Protein AF-A0A1Q7W5X7-F1 (afdb_monomer_lite)

pLDDT: mean 76.8, std 14.0, range [38.91, 95.25]

Secondary structure (DSSP, 8-state):
-----HHHHHHHHHHHHHHHHHHHHHHHHHHPPPPHHHHHHHHHHTT----HHHHHHHHHHHHHHHHHHHHHHHHHHHHHHHHSSS----HHHHHHHHHHHHHHHHHHHTT--THHHHHHHHHHHHHHTTTT----SSS-HHHHHHHHHHHHHHHHHHHHHHHHHHHSPPPS--HHHHHHHHHHHHHHHHHHHHHHHHHHHHHHHHHHHHTT---HHHHHHHHHHHHHHHHHHHHS----------GGGS--

Sequence (252 aa):
MFVMSTGAIFFLTALLAALAALLVSAARSLRGPVSRRRVEEFAKLHWLPVTAGNGNQIIAYRATTRRWRAAGLLLSLGVQAVAGDGLSIQFWWVLAGWFAGAIVAELRVAHLGRAAVTACLVVALTEAVRAHTDPDQSIDVGALALWTVLGVTVGMLTLASQRYVLRRPQPHAEPDRLAADDAIRSRSMHVLAGAGMTLVLYCVLGQLTAAGSLT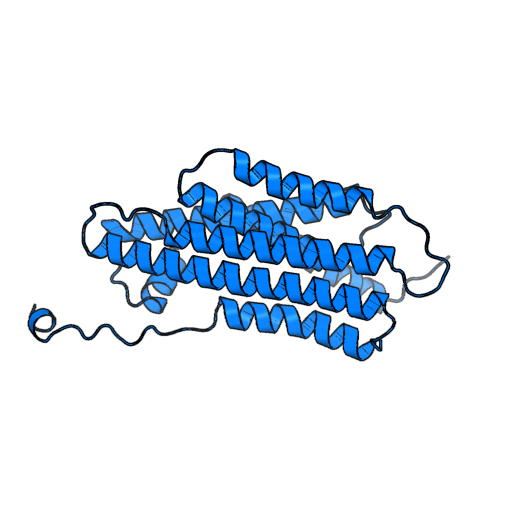RPTTALLLLGNPLAGRVLAYWPWSPARPHLGPHQAAA

Structure (mmCIF, N/CA/C/O backbone):
data_AF-A0A1Q7W5X7-F1
#
_entry.id   AF-A0A1Q7W5X7-F1
#
loop_
_atom_site.group_PDB
_atom_site.id
_atom_site.type_symbol
_atom_site.label_atom_id
_atom_site.label_alt_id
_atom_site.label_comp_id
_atom_site.label_asym_id
_atom_site.label_entity_id
_atom_site.label_seq_id
_atom_site.pdbx_PDB_ins_code
_atom_site.Cartn_x
_atom_site.Cartn_y
_atom_site.Cartn_z
_atom_site.occupancy
_atom_site.B_iso_or_equiv
_atom_site.auth_seq_id
_atom_site.auth_comp_id
_atom_site.auth_asym_id
_atom_site.auth_atom_id
_atom_site.pdbx_PDB_model_num
ATOM 1 N N . MET A 1 1 ? 42.300 -0.353 -13.502 1.00 62.19 1 MET A N 1
ATOM 2 C CA . MET A 1 1 ? 42.032 -0.079 -12.073 1.00 62.19 1 MET A CA 1
ATOM 3 C C . MET A 1 1 ? 41.052 1.090 -12.022 1.00 62.19 1 MET A C 1
ATOM 5 O O . MET A 1 1 ? 41.454 2.207 -12.312 1.00 62.19 1 MET A O 1
ATOM 9 N N . PHE A 1 2 ? 39.754 0.841 -11.819 1.00 71.50 2 PHE A N 1
ATOM 10 C CA . PHE A 1 2 ? 38.754 1.917 -11.758 1.00 71.50 2 PHE A CA 1
ATOM 11 C C . PHE A 1 2 ? 38.768 2.523 -10.353 1.00 71.50 2 PHE A C 1
ATOM 13 O O . PHE A 1 2 ? 38.370 1.870 -9.393 1.00 71.50 2 PHE A O 1
ATOM 20 N N . VAL A 1 3 ? 39.256 3.755 -10.224 1.00 80.81 3 VAL A N 1
ATOM 21 C CA . VAL A 1 3 ? 39.185 4.511 -8.969 1.00 80.81 3 VAL A CA 1
ATOM 22 C C . VAL A 1 3 ? 37.791 5.133 -8.891 1.00 80.81 3 VAL A C 1
ATOM 24 O O . VAL A 1 3 ? 37.466 6.024 -9.674 1.00 80.81 3 VAL A O 1
ATOM 27 N N . MET A 1 4 ? 36.939 4.643 -7.985 1.00 81.50 4 MET A N 1
ATOM 28 C CA . MET A 1 4 ? 35.665 5.306 -7.691 1.00 81.50 4 MET A CA 1
ATOM 29 C C . MET A 1 4 ? 35.944 6.698 -7.121 1.00 81.50 4 MET A C 1
ATOM 31 O O . MET A 1 4 ? 36.760 6.851 -6.215 1.00 81.50 4 MET A O 1
ATOM 35 N N . SER A 1 5 ? 35.253 7.715 -7.634 1.00 90.69 5 SER A N 1
ATOM 36 C CA . SER A 1 5 ? 35.359 9.063 -7.082 1.00 90.69 5 SER A CA 1
ATOM 37 C C . SER A 1 5 ? 34.867 9.086 -5.631 1.00 90.69 5 SER A C 1
ATOM 39 O O . SER A 1 5 ? 33.932 8.373 -5.258 1.00 90.69 5 SER A O 1
ATOM 41 N N . THR A 1 6 ? 35.455 9.950 -4.806 1.00 86.88 6 THR A N 1
ATOM 42 C CA . THR A 1 6 ? 35.058 10.143 -3.403 1.00 86.88 6 THR A CA 1
ATOM 43 C C . THR A 1 6 ? 33.552 10.410 -3.259 1.00 86.88 6 THR A C 1
ATOM 45 O O . THR A 1 6 ? 32.909 9.892 -2.349 1.00 86.88 6 THR A O 1
ATOM 48 N N . GLY A 1 7 ? 32.950 11.135 -4.211 1.00 81.50 7 GLY A N 1
ATOM 49 C CA . GLY A 1 7 ? 31.502 11.367 -4.260 1.00 81.50 7 GLY A CA 1
ATOM 50 C C . GLY A 1 7 ? 30.673 10.094 -4.471 1.00 81.50 7 GLY A C 1
ATOM 51 O O . GLY A 1 7 ? 29.647 9.921 -3.815 1.00 81.50 7 GLY A O 1
ATOM 52 N N . ALA A 1 8 ? 31.131 9.170 -5.323 1.00 72.38 8 ALA A N 1
ATOM 53 C CA . ALA A 1 8 ? 30.458 7.888 -5.534 1.00 72.38 8 ALA A CA 1
ATOM 54 C C . ALA A 1 8 ? 30.497 7.009 -4.273 1.00 72.38 8 ALA A C 1
ATOM 56 O O . ALA A 1 8 ? 29.511 6.345 -3.954 1.00 72.38 8 ALA A O 1
ATOM 57 N N . ILE A 1 9 ? 31.603 7.054 -3.520 1.00 77.88 9 ILE A N 1
ATOM 58 C CA . ILE A 1 9 ? 31.750 6.337 -2.244 1.00 77.88 9 ILE A CA 1
ATOM 59 C C . ILE A 1 9 ? 30.755 6.876 -1.205 1.00 77.88 9 ILE A C 1
ATOM 61 O O . ILE A 1 9 ? 30.038 6.092 -0.577 1.00 77.88 9 ILE A O 1
ATOM 65 N N . PHE A 1 10 ? 30.650 8.201 -1.053 1.00 79.94 10 PHE A N 1
ATOM 66 C CA . PHE A 1 10 ? 29.677 8.810 -0.138 1.00 79.94 10 PHE A CA 1
ATOM 67 C C . PHE A 1 10 ? 28.231 8.477 -0.513 1.00 79.94 10 PHE A C 1
ATOM 69 O O . PHE A 1 10 ? 27.446 8.095 0.356 1.00 79.94 10 PHE A O 1
ATOM 76 N N . PHE A 1 11 ? 27.888 8.568 -1.801 1.00 71.44 11 PHE A N 1
ATOM 77 C CA . PHE A 1 11 ? 26.548 8.240 -2.285 1.00 71.44 11 PHE A CA 1
ATOM 78 C C . PHE A 1 11 ? 26.182 6.776 -2.014 1.00 71.44 11 PHE A C 1
ATOM 80 O O . PHE A 1 11 ? 25.121 6.499 -1.452 1.00 71.44 11 PHE A O 1
ATOM 87 N N . LEU A 1 12 ? 27.079 5.842 -2.347 1.00 75.38 12 LEU A N 1
ATOM 88 C CA . LEU A 1 12 ? 26.872 4.417 -2.095 1.00 75.38 12 LEU A CA 1
ATOM 89 C C . LEU A 1 12 ? 26.702 4.134 -0.597 1.00 75.38 12 LEU A C 1
ATOM 91 O O . LEU A 1 12 ? 25.795 3.404 -0.204 1.00 75.38 12 LEU A O 1
ATOM 95 N N . THR A 1 13 ? 27.528 4.755 0.246 1.00 78.69 13 THR A N 1
ATOM 96 C CA . THR A 1 13 ? 27.454 4.596 1.706 1.00 78.69 13 THR A CA 1
ATOM 97 C C . THR A 1 13 ? 26.115 5.093 2.253 1.00 78.69 13 THR A C 1
ATOM 99 O O . THR A 1 13 ? 25.472 4.399 3.043 1.00 78.69 13 THR A O 1
ATOM 102 N N . ALA A 1 14 ? 25.652 6.261 1.799 1.00 73.62 14 ALA A N 1
ATOM 103 C CA . ALA A 1 14 ? 24.355 6.810 2.186 1.00 73.62 14 ALA A CA 1
ATOM 104 C C . ALA A 1 14 ? 23.191 5.911 1.733 1.00 73.62 14 ALA A C 1
ATOM 106 O O . ALA A 1 14 ? 22.263 5.668 2.508 1.00 73.62 14 ALA A O 1
ATOM 107 N N . LEU A 1 15 ? 23.262 5.370 0.512 1.00 73.44 15 LEU A N 1
ATOM 108 C CA . LEU A 1 15 ? 22.264 4.444 -0.024 1.00 73.44 15 LEU A CA 1
ATOM 109 C C . LEU A 1 15 ? 22.192 3.149 0.797 1.00 73.44 15 LEU A C 1
ATOM 111 O O . LEU A 1 15 ? 21.101 2.722 1.182 1.00 73.44 15 LEU A O 1
ATOM 115 N N . LEU A 1 16 ? 23.343 2.551 1.116 1.00 78.81 16 LEU A N 1
ATOM 116 C CA . LEU A 1 16 ? 23.421 1.340 1.937 1.00 78.81 16 LEU A CA 1
ATOM 117 C C . LEU A 1 16 ? 22.911 1.586 3.361 1.00 78.81 16 LEU A C 1
ATOM 119 O O . LEU A 1 16 ? 22.160 0.766 3.889 1.00 78.81 16 LEU A O 1
ATOM 123 N N . ALA A 1 17 ? 23.250 2.726 3.970 1.00 79.06 17 ALA A N 1
ATOM 124 C CA . ALA A 1 17 ? 22.742 3.102 5.288 1.00 79.06 17 ALA A CA 1
ATOM 125 C C . ALA A 1 17 ? 21.215 3.294 5.281 1.00 79.06 17 ALA A C 1
ATOM 127 O O . ALA A 1 17 ? 20.526 2.807 6.181 1.00 79.06 17 ALA A O 1
ATOM 128 N N . ALA A 1 18 ? 20.668 3.945 4.249 1.00 74.06 18 ALA A N 1
ATOM 129 C CA . ALA A 1 18 ? 19.226 4.110 4.080 1.00 74.06 18 ALA A CA 1
ATOM 130 C C . ALA A 1 18 ? 18.515 2.759 3.895 1.00 74.06 18 ALA A C 1
ATOM 132 O O . ALA A 1 18 ? 17.481 2.515 4.524 1.00 74.06 18 ALA A O 1
ATOM 133 N N . LEU A 1 19 ? 19.089 1.855 3.094 1.00 79.06 19 LEU A N 1
ATOM 134 C CA . LEU A 1 19 ? 18.573 0.499 2.907 1.00 79.06 19 LEU A CA 1
ATOM 135 C C . LEU A 1 19 ? 18.616 -0.305 4.212 1.00 79.06 19 LEU A C 1
ATOM 137 O O . LEU A 1 19 ? 17.615 -0.910 4.592 1.00 79.06 19 LEU A O 1
ATOM 141 N N . ALA A 1 20 ? 19.730 -0.271 4.944 1.00 81.69 20 ALA A N 1
ATOM 142 C CA . ALA A 1 20 ? 19.852 -0.937 6.237 1.00 81.69 20 ALA A CA 1
ATOM 143 C C . ALA A 1 20 ? 18.824 -0.396 7.245 1.00 81.69 20 ALA A C 1
ATOM 145 O O . ALA A 1 20 ? 18.132 -1.173 7.904 1.00 81.69 20 ALA A O 1
ATOM 146 N N . ALA A 1 21 ? 18.650 0.927 7.319 1.00 80.94 21 ALA A N 1
ATOM 147 C CA . ALA A 1 21 ? 17.635 1.552 8.162 1.00 80.94 21 ALA A CA 1
ATOM 148 C C . ALA A 1 21 ? 16.211 1.119 7.769 1.00 80.94 21 ALA A C 1
ATOM 150 O O . ALA A 1 21 ? 15.391 0.832 8.648 1.00 80.94 21 ALA A O 1
ATOM 151 N N . LEU A 1 22 ? 15.922 1.014 6.467 1.00 79.56 22 LEU A N 1
ATOM 152 C CA . LEU A 1 22 ? 14.649 0.506 5.952 1.00 79.56 22 LEU A CA 1
ATOM 153 C C . LEU A 1 22 ? 14.417 -0.951 6.372 1.00 79.56 22 LEU A C 1
ATOM 155 O O . LEU A 1 22 ? 13.351 -1.262 6.907 1.00 79.56 22 LEU A O 1
ATOM 159 N N . LEU A 1 23 ? 15.410 -1.824 6.192 1.00 81.44 23 LEU A N 1
ATOM 160 C CA . LEU A 1 23 ? 15.335 -3.240 6.563 1.00 81.44 23 LEU A CA 1
ATOM 161 C C . LEU A 1 23 ? 15.148 -3.419 8.072 1.00 81.44 23 LEU A C 1
ATOM 163 O O . LEU A 1 23 ? 14.271 -4.170 8.500 1.00 81.44 23 LEU A O 1
ATOM 167 N N . VAL A 1 24 ? 15.897 -2.677 8.892 1.00 85.31 24 VAL A N 1
ATOM 168 C CA . VAL A 1 24 ? 15.744 -2.683 10.355 1.00 85.31 24 VAL A CA 1
ATOM 169 C C . VAL A 1 24 ? 14.359 -2.177 10.757 1.00 85.31 24 VAL A C 1
ATOM 171 O O . VAL A 1 24 ? 13.705 -2.773 11.614 1.00 85.31 24 VAL A O 1
ATOM 174 N N . SER A 1 25 ? 13.872 -1.102 10.133 1.00 80.12 25 SER A N 1
ATOM 175 C CA . SER A 1 25 ? 12.532 -0.562 10.384 1.00 80.12 25 SER A CA 1
ATOM 176 C C . SER A 1 25 ? 11.429 -1.562 10.013 1.00 80.12 25 SER A C 1
ATOM 178 O O . SER A 1 25 ? 10.481 -1.766 10.783 1.00 80.12 25 SER A O 1
ATOM 180 N N . ALA A 1 26 ? 11.573 -2.250 8.877 1.00 78.94 26 ALA A N 1
ATOM 181 C CA . ALA A 1 26 ? 10.663 -3.302 8.438 1.00 78.94 26 ALA A CA 1
ATOM 182 C C . ALA A 1 26 ? 10.710 -4.518 9.381 1.00 78.94 26 ALA A C 1
ATOM 184 O O . ALA A 1 26 ? 9.664 -4.979 9.839 1.00 78.94 26 ALA A O 1
ATOM 185 N N . ALA A 1 27 ? 11.897 -4.973 9.786 1.00 81.62 27 ALA A N 1
ATOM 186 C CA . ALA A 1 27 ? 12.061 -6.071 10.737 1.00 81.62 27 ALA A CA 1
ATOM 187 C C . ALA A 1 27 ? 11.466 -5.739 12.119 1.00 81.62 27 ALA A C 1
ATOM 189 O O . ALA A 1 27 ? 10.729 -6.539 12.701 1.00 81.62 27 ALA A O 1
ATOM 190 N N . ARG A 1 28 ? 11.695 -4.520 12.628 1.00 85.25 28 ARG A N 1
ATOM 191 C CA . ARG A 1 28 ? 11.060 -4.026 13.865 1.00 85.25 28 ARG A CA 1
ATOM 192 C C . ARG A 1 28 ? 9.540 -3.981 13.736 1.00 85.25 28 ARG A C 1
ATOM 194 O O . ARG A 1 28 ? 8.829 -4.321 14.680 1.00 85.25 28 ARG A O 1
ATOM 201 N N . SER A 1 29 ? 9.035 -3.613 12.563 1.00 82.50 29 SER A N 1
ATOM 202 C CA . SER A 1 29 ? 7.602 -3.568 12.261 1.00 82.50 29 SER A CA 1
ATOM 203 C C . SER A 1 29 ? 6.924 -4.944 12.317 1.00 82.50 29 SER A C 1
ATOM 205 O O . SER A 1 29 ? 5.730 -5.006 12.636 1.00 82.50 29 SER A O 1
ATOM 207 N N . LEU A 1 30 ? 7.678 -6.030 12.102 1.00 83.12 30 LEU A N 1
ATOM 208 C CA . LEU A 1 30 ? 7.189 -7.405 12.241 1.00 83.12 30 LEU A CA 1
ATOM 209 C C . LEU A 1 30 ? 6.951 -7.814 13.706 1.00 83.12 30 LEU A C 1
ATOM 211 O O . LEU A 1 30 ? 5.997 -8.535 14.000 1.00 83.12 30 LEU A O 1
ATOM 215 N N . ARG A 1 31 ? 7.788 -7.352 14.643 1.00 86.62 31 ARG A N 1
ATOM 216 C CA . ARG A 1 31 ? 7.806 -7.879 16.024 1.00 86.62 31 ARG A CA 1
ATOM 217 C C . ARG A 1 31 ? 7.346 -6.890 17.094 1.00 86.62 31 ARG A C 1
ATOM 219 O O . ARG A 1 31 ? 6.824 -7.320 18.115 1.00 86.62 31 ARG A O 1
ATOM 226 N N . GLY A 1 32 ? 7.499 -5.586 16.872 1.00 85.62 32 GLY A N 1
ATOM 227 C CA . GLY A 1 32 ? 7.280 -4.585 17.917 1.00 85.62 32 GLY A CA 1
ATOM 228 C C . GLY A 1 32 ? 5.812 -4.438 18.347 1.00 85.62 32 GLY A C 1
ATOM 229 O O . GLY A 1 32 ? 4.911 -4.620 17.525 1.00 85.62 32 GLY A O 1
ATOM 230 N N . PRO A 1 33 ? 5.528 -4.048 19.600 1.00 92.19 33 PRO A N 1
ATOM 231 C CA . PRO A 1 33 ? 4.181 -3.657 20.012 1.00 92.19 33 PRO A CA 1
ATOM 232 C C . PRO A 1 33 ? 3.693 -2.414 19.241 1.00 92.19 33 PRO A C 1
ATOM 234 O O . PRO A 1 33 ? 4.456 -1.717 18.558 1.00 92.19 33 PRO A O 1
ATOM 237 N N . VAL A 1 34 ? 2.388 -2.140 19.272 1.00 92.25 34 VAL A N 1
ATOM 238 C CA . VAL A 1 34 ? 1.847 -0.858 18.788 1.00 92.25 34 VAL A CA 1
ATOM 239 C C . VAL A 1 34 ? 1.964 0.139 19.934 1.00 92.25 34 VAL A C 1
ATOM 241 O O . VAL A 1 34 ? 1.467 -0.120 21.023 1.00 92.25 34 VAL A O 1
ATOM 244 N N . SER A 1 35 ? 2.654 1.259 19.713 1.00 93.94 35 SER A N 1
ATOM 245 C CA . SER A 1 35 ? 2.801 2.277 20.754 1.00 93.94 35 SER A CA 1
ATOM 246 C C . SER A 1 35 ? 1.464 2.955 21.054 1.00 93.94 35 SER A C 1
ATOM 248 O O . SER A 1 35 ? 0.687 3.231 20.139 1.00 93.94 35 SER A O 1
ATOM 250 N N . ARG A 1 36 ? 1.229 3.290 22.327 1.00 93.50 36 ARG A N 1
ATOM 251 C CA . ARG A 1 36 ? 0.029 4.007 22.785 1.00 93.50 36 ARG A CA 1
ATOM 252 C C . ARG A 1 36 ? -0.216 5.297 21.994 1.00 93.50 36 ARG A C 1
ATOM 254 O O . ARG A 1 36 ? -1.294 5.475 21.440 1.00 93.50 36 ARG A O 1
ATOM 261 N N . ARG A 1 37 ? 0.832 6.103 21.790 1.00 94.81 37 ARG A N 1
ATOM 262 C CA . ARG A 1 37 ? 0.795 7.317 20.954 1.00 94.81 37 ARG A CA 1
ATOM 263 C C . ARG A 1 37 ? 0.204 7.077 19.558 1.00 94.81 37 ARG A C 1
ATOM 265 O O . ARG A 1 37 ? -0.555 7.891 19.055 1.00 94.81 37 ARG A O 1
ATOM 272 N N . ARG A 1 38 ? 0.519 5.944 18.920 1.00 91.81 38 ARG A N 1
ATOM 273 C CA . ARG A 1 38 ? 0.017 5.599 17.576 1.00 91.81 38 ARG A CA 1
ATOM 274 C C . ARG A 1 38 ? -1.451 5.181 17.557 1.00 91.81 38 ARG A C 1
ATOM 276 O O . ARG A 1 38 ? -2.033 5.175 16.468 1.00 91.81 38 ARG A O 1
ATOM 283 N N . VAL A 1 39 ? -1.984 4.740 18.695 1.00 94.44 39 VAL A N 1
ATOM 284 C CA . VAL A 1 39 ? -3.409 4.449 18.903 1.00 94.44 39 VAL A CA 1
ATOM 285 C C . VAL A 1 39 ? -4.144 5.763 19.134 1.00 94.44 39 VAL A C 1
ATOM 287 O O . VAL A 1 39 ? -5.132 6.014 18.459 1.00 94.44 39 VAL A O 1
ATOM 290 N N . GLU A 1 40 ? -3.601 6.639 19.979 1.00 94.06 40 GLU A N 1
ATOM 291 C CA . GLU A 1 40 ? -4.143 7.979 20.245 1.00 94.06 40 GLU A CA 1
ATOM 292 C C . GLU A 1 40 ? -4.169 8.852 18.984 1.00 94.06 40 GLU A C 1
ATOM 294 O O . GLU A 1 40 ? -5.183 9.471 18.690 1.00 94.06 40 GLU A O 1
ATOM 299 N N . GLU A 1 41 ? -3.103 8.849 18.177 1.00 93.06 41 GLU A N 1
ATOM 300 C CA . GLU A 1 41 ? -3.073 9.547 16.884 1.00 93.06 41 GLU A CA 1
ATOM 301 C C . GLU A 1 41 ? -4.149 9.018 15.926 1.00 93.06 41 GLU A C 1
ATOM 303 O O . GLU A 1 41 ? -4.790 9.798 15.228 1.00 93.06 41 GLU A O 1
ATOM 308 N N . PHE A 1 42 ? -4.372 7.699 15.891 1.00 92.06 42 PHE A N 1
ATOM 309 C CA . PHE A 1 42 ? -5.438 7.116 15.075 1.00 92.06 42 PHE A CA 1
ATOM 310 C C . PHE A 1 42 ? -6.818 7.525 15.588 1.00 92.06 42 PHE A C 1
ATOM 312 O O . PHE A 1 42 ? -7.650 7.973 14.806 1.00 92.06 42 PHE A O 1
ATOM 319 N N . ALA A 1 43 ? -7.038 7.414 16.894 1.00 93.06 43 ALA A N 1
ATOM 320 C CA . ALA A 1 43 ? -8.289 7.788 17.528 1.00 93.06 43 ALA A CA 1
ATOM 321 C C . ALA A 1 43 ? -8.602 9.274 17.310 1.00 93.06 43 ALA A C 1
ATOM 323 O O . ALA A 1 43 ? -9.711 9.612 16.918 1.00 93.06 43 ALA A O 1
ATOM 324 N N . LYS A 1 44 ? -7.596 10.150 17.426 1.00 92.19 44 LYS A N 1
ATOM 325 C CA . LYS A 1 44 ? -7.709 11.583 17.129 1.00 92.19 44 LYS A CA 1
ATOM 326 C C . LYS A 1 44 ? -8.070 11.851 15.667 1.00 92.19 44 LYS A C 1
ATOM 328 O O . LYS A 1 44 ? -8.935 12.677 15.409 1.00 92.19 44 LYS A O 1
ATOM 333 N N . LEU A 1 45 ? -7.429 11.161 14.718 1.00 89.50 45 LEU A N 1
ATOM 334 C CA . LEU A 1 45 ? -7.719 11.311 13.284 1.00 89.50 45 LEU A CA 1
ATOM 335 C C . LEU A 1 45 ? -9.154 10.901 12.922 1.00 89.50 45 LEU A C 1
ATOM 337 O O . LEU A 1 45 ? -9.723 11.456 11.988 1.00 89.50 45 LEU A O 1
ATOM 341 N N . HIS A 1 46 ? -9.726 9.946 13.656 1.00 88.38 46 HIS A N 1
ATOM 342 C CA . HIS A 1 46 ? -11.070 9.420 13.416 1.00 88.38 46 HIS A CA 1
ATOM 343 C C . HIS A 1 46 ? -12.108 9.875 14.452 1.00 88.38 46 HIS A C 1
ATOM 345 O O . HIS A 1 46 ? -13.227 9.376 14.432 1.00 88.38 46 HIS A O 1
ATOM 351 N N . TRP A 1 47 ? -11.758 10.823 15.330 1.00 90.88 47 TRP A N 1
ATOM 352 C CA . TRP A 1 47 ? -12.633 11.355 16.383 1.00 90.88 47 TRP A CA 1
ATOM 353 C C . TRP A 1 47 ? -13.244 10.277 17.297 1.00 90.88 47 TRP A C 1
ATOM 355 O O . TRP A 1 47 ? -14.401 10.366 17.695 1.00 90.88 47 TRP A O 1
ATOM 365 N N . LEU A 1 48 ? -12.461 9.251 17.636 1.00 91.94 48 LEU A N 1
ATOM 366 C CA . LEU A 1 48 ? -12.890 8.136 18.479 1.00 91.94 48 LEU A CA 1
ATOM 367 C C . LEU A 1 48 ? -12.423 8.328 19.932 1.00 91.94 48 LEU A C 1
ATOM 369 O O . LEU A 1 48 ? -11.228 8.554 20.149 1.00 91.94 48 LEU A O 1
ATOM 373 N N . PRO A 1 49 ? -13.296 8.174 20.944 1.00 94.25 49 PRO A N 1
ATOM 374 C CA . PRO A 1 49 ? -12.846 8.008 22.321 1.00 94.25 49 PRO A CA 1
ATOM 375 C C . PRO A 1 49 ? -12.148 6.648 22.462 1.00 94.25 49 PRO A C 1
ATOM 377 O O . PRO A 1 49 ? -12.680 5.627 22.031 1.00 94.25 49 PRO A O 1
ATOM 380 N N . VAL A 1 50 ? -10.947 6.612 23.045 1.00 95.19 50 VAL A N 1
ATOM 381 C CA . VAL A 1 50 ? -10.218 5.350 23.263 1.00 95.19 50 VAL A CA 1
ATOM 382 C C . VAL A 1 50 ? -10.752 4.671 24.521 1.00 95.19 50 VAL A C 1
ATOM 384 O O . VAL A 1 50 ? -10.544 5.165 25.627 1.00 95.19 50 VAL A O 1
ATOM 387 N N . THR A 1 51 ? -11.402 3.523 24.353 1.00 95.25 51 THR A N 1
ATOM 388 C CA . THR A 1 51 ? -11.909 2.673 25.439 1.00 95.25 51 THR A CA 1
ATOM 389 C C . THR A 1 51 ? -11.088 1.384 25.527 1.00 95.25 51 THR A C 1
ATOM 391 O O . THR A 1 51 ? -10.323 1.040 24.620 1.00 95.25 51 THR A O 1
ATOM 394 N N . ALA A 1 52 ? -11.257 0.619 26.610 1.00 92.38 52 ALA A N 1
ATOM 395 C CA . ALA A 1 52 ? -10.676 -0.723 26.700 1.00 92.38 52 ALA A CA 1
ATOM 396 C C . ALA A 1 52 ? -11.228 -1.661 25.605 1.00 92.38 52 ALA A C 1
ATOM 398 O O . ALA A 1 52 ? -10.501 -2.514 25.088 1.00 92.38 52 ALA A O 1
ATOM 399 N N . GLY A 1 53 ? -12.499 -1.475 25.223 1.00 87.38 53 GLY A N 1
ATOM 400 C CA . GLY A 1 53 ? -13.186 -2.261 24.203 1.00 87.38 53 GLY A CA 1
ATOM 401 C C . GLY A 1 53 ? -12.635 -2.024 22.799 1.00 87.38 53 GLY A C 1
ATOM 402 O O . GLY A 1 53 ? -12.262 -2.984 22.122 1.00 87.38 53 GLY A O 1
ATOM 403 N N . ASN A 1 54 ? -12.547 -0.765 22.368 1.00 93.38 54 A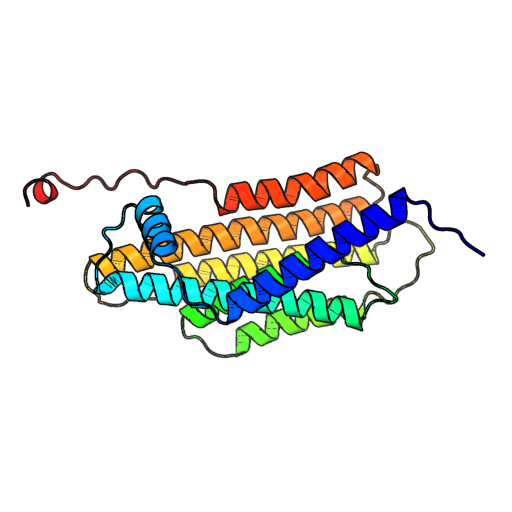SN A N 1
ATOM 404 C CA . ASN A 1 54 ? -12.115 -0.425 21.012 1.00 93.38 54 ASN A CA 1
ATOM 405 C C . ASN A 1 54 ? -10.585 -0.315 20.858 1.00 93.38 54 ASN A C 1
ATOM 407 O O . ASN A 1 54 ? -10.046 -0.593 19.782 1.00 93.38 54 ASN A O 1
ATOM 411 N N . GLY A 1 55 ? -9.858 -0.001 21.935 1.00 93.62 55 GLY A N 1
ATOM 412 C CA . GLY A 1 55 ? -8.406 0.158 21.910 1.00 93.62 55 GLY A CA 1
ATOM 413 C C . GLY A 1 55 ? -7.698 -1.126 21.484 1.00 93.62 55 GLY A C 1
ATOM 414 O O . GLY A 1 55 ? -6.818 -1.096 20.620 1.00 93.62 55 GLY A O 1
ATOM 415 N N . ASN A 1 56 ? -8.142 -2.273 22.006 1.00 93.00 56 ASN A N 1
ATOM 416 C CA . ASN A 1 56 ? -7.608 -3.586 21.638 1.00 93.00 56 ASN A CA 1
ATOM 417 C C . ASN A 1 56 ? -7.834 -3.914 20.154 1.00 93.00 56 ASN A C 1
ATOM 419 O O . ASN A 1 56 ? -6.929 -4.430 19.494 1.00 93.00 56 ASN A O 1
ATOM 423 N N . GLN A 1 57 ? -8.996 -3.555 19.604 1.00 92.31 57 GLN A N 1
ATOM 424 C CA . GLN A 1 57 ? -9.312 -3.740 18.185 1.00 92.31 57 GLN A CA 1
ATOM 425 C C . GLN A 1 57 ? -8.404 -2.880 17.293 1.00 92.31 57 GLN A C 1
ATOM 427 O O . GLN A 1 57 ? -7.818 -3.385 16.331 1.00 92.31 57 GLN A O 1
ATOM 432 N N . ILE A 1 58 ? -8.205 -1.606 17.652 1.00 94.06 58 ILE A N 1
ATOM 433 C CA . ILE A 1 58 ? -7.305 -0.689 16.935 1.00 94.06 58 ILE A CA 1
ATOM 434 C C . ILE A 1 58 ? -5.857 -1.199 16.984 1.00 94.06 58 ILE A C 1
ATOM 436 O O . ILE A 1 58 ? -5.159 -1.196 15.963 1.00 94.06 58 ILE A O 1
ATOM 440 N N . ILE A 1 59 ? -5.399 -1.668 18.151 1.00 94.38 59 ILE A N 1
ATOM 441 C CA . ILE A 1 59 ? -4.060 -2.244 18.337 1.00 94.38 59 ILE A CA 1
ATOM 442 C C . ILE A 1 59 ? -3.881 -3.483 17.454 1.00 94.38 59 ILE A C 1
ATOM 444 O O . ILE A 1 59 ? -2.898 -3.556 16.710 1.00 94.38 59 ILE A O 1
ATOM 448 N N . ALA A 1 60 ? -4.824 -4.429 17.491 1.00 91.56 60 ALA A N 1
ATOM 449 C CA . ALA A 1 60 ? -4.760 -5.664 16.712 1.00 91.56 60 ALA A CA 1
ATOM 450 C C . ALA A 1 60 ? -4.743 -5.389 15.199 1.00 91.56 60 ALA A C 1
ATOM 452 O O . ALA A 1 60 ? -3.897 -5.929 14.474 1.00 91.56 60 ALA A O 1
ATOM 453 N N . TYR A 1 61 ? -5.607 -4.485 14.729 1.00 92.50 61 TYR A N 1
ATOM 454 C CA . TYR A 1 61 ? -5.636 -4.047 13.334 1.00 92.50 61 TYR A CA 1
ATOM 455 C C . TYR A 1 61 ? -4.302 -3.420 12.904 1.00 92.50 61 TYR A C 1
ATOM 457 O O . TYR A 1 61 ? -3.700 -3.821 11.902 1.00 92.50 61 TYR A O 1
ATOM 465 N N . ARG A 1 62 ? -3.780 -2.464 13.684 1.00 93.00 62 ARG A N 1
ATOM 466 C CA . ARG A 1 62 ? -2.518 -1.764 13.383 1.00 93.00 62 ARG A CA 1
ATOM 467 C C . ARG A 1 62 ? -1.320 -2.705 13.412 1.00 93.00 62 ARG A C 1
ATOM 469 O O . ARG A 1 62 ? -0.421 -2.568 12.582 1.00 93.00 62 ARG A O 1
ATOM 476 N N . ALA A 1 63 ? -1.295 -3.652 14.347 1.00 91.94 63 ALA A N 1
ATOM 477 C CA . ALA A 1 63 ? -0.251 -4.664 14.420 1.00 91.94 63 ALA A CA 1
ATOM 478 C C . ALA A 1 63 ? -0.270 -5.552 13.169 1.00 91.94 63 ALA A C 1
ATOM 480 O O . ALA A 1 63 ? 0.768 -5.729 12.532 1.00 91.94 63 ALA A O 1
ATOM 481 N N . THR A 1 64 ? -1.448 -6.053 12.790 1.00 91.25 64 THR A N 1
ATOM 482 C CA . THR A 1 64 ? -1.629 -6.951 11.640 1.00 91.25 64 THR A CA 1
ATOM 483 C C . THR A 1 64 ? -1.258 -6.262 10.330 1.00 91.25 64 THR A C 1
ATOM 485 O O . THR A 1 64 ? -0.409 -6.761 9.592 1.00 91.25 64 THR A O 1
ATOM 488 N N . THR A 1 65 ? -1.804 -5.070 10.077 1.00 89.56 65 THR A N 1
ATOM 489 C CA . THR A 1 65 ? -1.502 -4.291 8.865 1.00 89.56 65 THR A CA 1
ATOM 490 C C . THR A 1 65 ? -0.037 -3.918 8.749 1.00 89.56 65 THR A C 1
ATOM 492 O O . THR A 1 65 ? 0.554 -4.075 7.682 1.00 89.56 65 THR A O 1
ATOM 495 N N . ARG A 1 66 ? 0.594 -3.490 9.844 1.00 91.19 66 ARG A N 1
ATOM 496 C CA . ARG A 1 66 ? 2.023 -3.171 9.845 1.00 91.19 66 ARG A CA 1
ATOM 497 C C . ARG A 1 66 ? 2.883 -4.402 9.538 1.00 91.19 66 ARG A C 1
ATOM 499 O O . ARG A 1 66 ? 3.812 -4.289 8.742 1.00 91.19 66 ARG A O 1
ATOM 506 N N . ARG A 1 67 ? 2.581 -5.554 10.150 1.00 90.81 67 ARG A N 1
ATOM 507 C CA . ARG A 1 67 ? 3.334 -6.804 9.957 1.00 90.81 67 ARG A CA 1
ATOM 508 C C . ARG A 1 67 ? 3.300 -7.261 8.504 1.00 90.81 67 ARG A C 1
ATOM 510 O O . ARG A 1 67 ? 4.350 -7.455 7.905 1.00 90.81 67 ARG A O 1
ATOM 517 N N . TRP A 1 68 ? 2.110 -7.384 7.928 1.00 90.88 68 TRP A N 1
ATOM 518 C CA . TRP A 1 68 ? 1.962 -7.921 6.576 1.00 90.88 68 TRP A CA 1
ATOM 519 C C . TRP A 1 68 ? 2.481 -6.974 5.494 1.00 90.88 68 TRP A C 1
ATOM 521 O O . TRP A 1 68 ? 3.131 -7.432 4.559 1.00 90.88 68 TRP A O 1
ATOM 531 N N . ARG A 1 69 ? 2.317 -5.655 5.658 1.00 90.69 69 ARG A N 1
ATOM 532 C CA . ARG A 1 69 ? 2.923 -4.663 4.752 1.00 90.69 69 ARG A CA 1
ATOM 533 C C . ARG A 1 69 ? 4.452 -4.701 4.785 1.00 90.69 69 ARG A C 1
ATOM 535 O O . ARG A 1 69 ? 5.088 -4.645 3.738 1.00 90.69 69 ARG A O 1
ATOM 542 N N . ALA A 1 70 ? 5.045 -4.829 5.976 1.00 87.50 70 ALA A N 1
ATOM 543 C CA . ALA A 1 70 ? 6.493 -4.981 6.117 1.00 87.50 70 ALA A CA 1
ATOM 544 C C . ALA A 1 70 ? 6.987 -6.313 5.534 1.00 87.50 70 ALA A C 1
ATOM 546 O O . ALA A 1 70 ? 8.009 -6.330 4.859 1.00 87.50 70 ALA A O 1
ATOM 547 N N . ALA A 1 71 ? 6.250 -7.407 5.749 1.00 85.19 71 ALA A N 1
ATOM 548 C CA . ALA A 1 71 ? 6.578 -8.712 5.181 1.00 85.19 71 ALA A CA 1
ATOM 549 C C . ALA A 1 71 ? 6.557 -8.685 3.648 1.00 85.19 71 ALA A C 1
ATOM 551 O O . ALA A 1 71 ? 7.502 -9.156 3.027 1.00 85.19 71 ALA A O 1
ATOM 552 N N . GLY A 1 72 ? 5.529 -8.081 3.044 1.00 84.56 72 GLY A N 1
ATOM 553 C CA . GLY A 1 72 ? 5.441 -7.926 1.593 1.00 84.56 72 GLY A CA 1
ATOM 554 C C . GLY A 1 72 ? 6.581 -7.081 1.014 1.00 84.56 72 GLY A C 1
ATOM 555 O O . GLY A 1 72 ? 7.199 -7.474 0.028 1.00 84.56 72 GLY A O 1
ATOM 556 N N . LEU A 1 73 ? 6.930 -5.974 1.680 1.00 88.06 73 LEU A N 1
ATOM 557 C CA . LEU A 1 73 ? 8.090 -5.153 1.316 1.00 88.06 73 LEU A CA 1
ATOM 558 C C . LEU A 1 73 ? 9.392 -5.966 1.369 1.00 88.06 73 LEU A C 1
ATOM 560 O O . LEU A 1 73 ? 10.146 -5.992 0.399 1.00 88.06 73 LEU A O 1
ATOM 564 N N . LEU A 1 74 ? 9.648 -6.663 2.479 1.00 86.19 74 LEU A N 1
ATOM 565 C CA . LEU A 1 74 ? 10.857 -7.475 2.647 1.00 86.19 74 LEU A CA 1
ATOM 566 C C . LEU A 1 74 ? 10.929 -8.615 1.630 1.00 86.19 74 LEU A C 1
ATOM 568 O O . LEU A 1 74 ? 11.998 -8.863 1.082 1.00 86.19 74 LEU A O 1
ATOM 572 N N . LEU A 1 75 ? 9.799 -9.265 1.343 1.00 85.38 75 LEU A N 1
ATOM 573 C CA . LEU A 1 75 ? 9.723 -10.320 0.339 1.00 85.38 75 LEU A CA 1
ATOM 574 C C . LEU A 1 75 ? 10.103 -9.786 -1.045 1.00 85.38 75 LEU A C 1
ATOM 576 O O . LEU A 1 75 ? 10.940 -10.387 -1.706 1.00 85.38 75 LEU A O 1
ATOM 580 N N . SER A 1 76 ? 9.563 -8.636 -1.459 1.00 85.19 76 SER A N 1
ATOM 581 C CA . SER A 1 76 ? 9.916 -8.040 -2.757 1.00 85.19 76 SER A CA 1
ATOM 582 C C . SER A 1 76 ? 11.374 -7.591 -2.859 1.00 85.19 76 SER A C 1
ATOM 584 O O . SER A 1 76 ? 11.962 -7.667 -3.934 1.00 85.19 76 SER A O 1
ATOM 586 N N . LEU A 1 77 ? 11.980 -7.142 -1.756 1.00 84.31 77 LEU A N 1
ATOM 587 C CA . LEU A 1 77 ? 13.416 -6.858 -1.721 1.00 84.31 77 LEU A CA 1
ATOM 588 C C . LEU A 1 77 ? 14.233 -8.148 -1.833 1.00 84.31 77 LEU A C 1
ATOM 590 O O . LEU A 1 77 ? 15.207 -8.181 -2.576 1.00 84.31 77 LEU A O 1
ATOM 594 N N . GLY A 1 78 ? 13.817 -9.211 -1.138 1.00 80.06 78 GLY A N 1
ATOM 595 C CA . GLY A 1 78 ? 14.457 -10.523 -1.216 1.00 80.06 78 GLY A CA 1
ATOM 596 C C . GLY A 1 78 ? 14.397 -11.122 -2.620 1.00 80.06 78 GLY A C 1
ATOM 597 O O . GLY A 1 78 ? 15.416 -11.578 -3.121 1.00 80.06 78 GLY A O 1
ATOM 598 N N . VAL A 1 79 ? 13.237 -11.053 -3.283 1.00 80.44 79 VAL A N 1
ATOM 599 C CA . VAL A 1 79 ? 13.073 -11.508 -4.675 1.00 80.44 79 VAL A CA 1
ATOM 600 C C . VAL A 1 79 ? 14.024 -10.757 -5.604 1.00 80.44 79 VAL A C 1
ATOM 602 O O . VAL A 1 79 ? 14.729 -11.395 -6.373 1.00 80.44 79 VAL A O 1
ATOM 605 N N . GLN A 1 80 ? 14.115 -9.429 -5.496 1.00 83.50 80 GLN A N 1
ATOM 606 C CA . GLN A 1 80 ? 15.036 -8.644 -6.327 1.00 83.50 80 GLN A CA 1
ATOM 607 C C . GLN A 1 80 ? 16.508 -8.960 -6.049 1.00 83.50 80 GLN A C 1
ATOM 609 O O . GLN A 1 80 ? 17.298 -9.039 -6.982 1.00 83.50 80 GLN A O 1
ATOM 614 N N . ALA A 1 81 ? 16.871 -9.171 -4.783 1.00 79.31 81 ALA A N 1
ATOM 615 C CA . ALA A 1 81 ? 18.238 -9.520 -4.409 1.00 79.31 81 ALA A CA 1
ATOM 616 C C . ALA A 1 81 ? 18.669 -10.901 -4.931 1.00 79.31 81 ALA A C 1
ATOM 618 O O . ALA A 1 81 ? 19.860 -11.124 -5.117 1.00 79.31 81 ALA A O 1
ATOM 619 N N . VAL A 1 82 ? 17.719 -11.821 -5.139 1.00 77.06 82 VAL A N 1
ATOM 620 C CA . VAL A 1 82 ? 17.988 -13.179 -5.639 1.00 77.06 82 VAL A CA 1
ATOM 621 C C . VAL A 1 82 ? 17.883 -13.262 -7.162 1.00 77.06 82 VAL A C 1
ATOM 623 O O . VAL A 1 82 ? 18.652 -13.990 -7.777 1.00 77.06 82 VAL A O 1
ATOM 626 N N . ALA A 1 83 ? 16.927 -12.555 -7.767 1.00 78.62 83 ALA A N 1
ATOM 627 C CA . ALA A 1 83 ? 16.628 -12.658 -9.194 1.00 78.62 83 ALA A CA 1
ATOM 628 C C . ALA A 1 83 ? 17.405 -11.664 -10.073 1.00 78.62 83 ALA A C 1
ATOM 630 O O . ALA A 1 83 ? 17.415 -11.823 -11.288 1.00 78.62 83 ALA A O 1
ATOM 631 N N . GLY A 1 84 ? 17.992 -10.613 -9.497 1.00 75.94 84 GLY A N 1
ATOM 632 C CA . GLY A 1 84 ? 18.723 -9.604 -10.259 1.00 75.94 84 GLY A CA 1
ATOM 633 C C . GLY A 1 84 ? 20.199 -9.948 -10.443 1.00 75.94 84 GLY A C 1
ATOM 634 O O . GLY A 1 84 ? 20.851 -10.403 -9.508 1.00 75.94 84 GLY A O 1
ATOM 635 N N . ASP A 1 85 ? 20.767 -9.580 -11.594 1.00 75.31 85 ASP A N 1
ATOM 636 C CA . ASP A 1 85 ? 22.216 -9.638 -11.870 1.00 75.31 85 ASP A CA 1
ATOM 637 C C . ASP A 1 85 ? 23.032 -8.574 -11.091 1.00 75.31 85 ASP A C 1
ATOM 639 O O . ASP A 1 85 ? 24.170 -8.246 -11.430 1.00 75.31 85 ASP A O 1
ATOM 643 N N . GLY A 1 86 ? 22.452 -7.985 -10.038 1.00 74.00 86 GLY A N 1
ATOM 644 C CA . GLY A 1 86 ? 23.073 -6.956 -9.211 1.00 74.00 86 GLY A CA 1
ATOM 645 C C . GLY A 1 86 ? 22.115 -6.295 -8.215 1.00 74.00 86 GLY A C 1
ATOM 646 O O . GLY A 1 86 ? 20.931 -6.610 -8.132 1.00 74.00 86 GLY A O 1
ATOM 647 N N . LEU A 1 87 ? 22.627 -5.315 -7.461 1.00 68.38 87 LEU A N 1
ATOM 648 C CA . LEU A 1 87 ? 21.878 -4.537 -6.458 1.00 68.38 87 LEU A CA 1
ATOM 649 C C . LEU A 1 87 ? 21.006 -3.430 -7.089 1.00 68.38 87 LEU A C 1
ATOM 651 O O . LEU A 1 87 ? 21.045 -2.273 -6.669 1.00 68.38 87 LEU A O 1
ATOM 655 N N . SER A 1 88 ? 20.216 -3.764 -8.111 1.00 77.81 88 SER A N 1
ATOM 656 C CA . SER A 1 88 ? 19.238 -2.833 -8.683 1.00 77.81 88 SER A CA 1
ATOM 657 C C . SER A 1 88 ? 17.911 -2.956 -7.939 1.00 77.81 88 SER A C 1
ATOM 659 O O . SER A 1 88 ? 17.147 -3.895 -8.150 1.00 77.81 88 SER A O 1
ATOM 661 N N . ILE A 1 89 ? 17.636 -2.012 -7.035 1.00 77.00 89 ILE A N 1
ATOM 662 C CA . ILE A 1 89 ? 16.344 -1.936 -6.345 1.00 77.00 89 ILE A CA 1
ATOM 663 C C . ILE A 1 89 ? 15.394 -1.112 -7.205 1.00 77.00 89 ILE A C 1
ATOM 665 O O . ILE A 1 89 ? 15.441 0.120 -7.229 1.00 77.00 89 ILE A O 1
ATOM 669 N N . GLN A 1 90 ? 14.487 -1.796 -7.884 1.00 81.06 90 GLN A N 1
ATOM 670 C CA . GLN A 1 90 ? 13.412 -1.168 -8.623 1.00 81.06 90 GLN A CA 1
ATOM 671 C C . GLN A 1 90 ? 12.270 -0.826 -7.661 1.00 81.06 90 GLN A C 1
ATOM 673 O O . GLN A 1 90 ? 11.656 -1.685 -7.024 1.00 81.06 90 GLN A O 1
ATOM 678 N N . PHE A 1 91 ? 11.966 0.467 -7.557 1.00 78.88 91 PHE A N 1
ATOM 679 C CA . PHE A 1 91 ? 10.966 0.984 -6.620 1.00 78.88 91 PHE A CA 1
ATOM 680 C C . PHE A 1 91 ? 9.585 0.328 -6.777 1.00 78.88 91 PHE A C 1
ATOM 682 O O . PHE A 1 91 ? 8.910 0.066 -5.781 1.00 78.88 91 PHE A O 1
ATOM 689 N N . TRP A 1 92 ? 9.165 0.034 -8.010 1.00 79.38 92 TRP A N 1
ATOM 690 C CA . TRP A 1 92 ? 7.841 -0.529 -8.270 1.00 79.38 92 TRP A CA 1
ATOM 691 C C . TRP A 1 92 ? 7.682 -1.938 -7.683 1.00 79.38 92 TRP A C 1
ATOM 693 O O . TRP A 1 92 ? 6.623 -2.227 -7.136 1.00 79.38 92 TRP A O 1
ATOM 703 N N . TRP A 1 93 ? 8.728 -2.774 -7.691 1.00 81.06 93 TRP A N 1
ATOM 704 C CA . TRP A 1 93 ? 8.712 -4.089 -7.040 1.00 81.06 93 TRP A CA 1
ATOM 705 C C . TRP A 1 93 ? 8.541 -3.952 -5.528 1.00 81.06 93 TRP A C 1
ATOM 707 O O . TRP A 1 93 ? 7.737 -4.664 -4.927 1.00 81.06 93 TRP A O 1
ATOM 717 N N . VAL A 1 94 ? 9.247 -2.993 -4.917 1.00 83.12 94 VAL A N 1
ATOM 718 C CA . VAL A 1 94 ? 9.127 -2.693 -3.480 1.00 83.12 94 VAL A CA 1
ATOM 719 C C . VAL A 1 94 ? 7.703 -2.252 -3.134 1.00 83.12 94 VAL A C 1
ATOM 721 O O . VAL A 1 94 ? 7.117 -2.718 -2.152 1.00 83.12 94 VAL A O 1
ATOM 724 N N . LEU A 1 95 ? 7.124 -1.374 -3.958 1.00 82.12 95 LEU A N 1
ATOM 725 C CA . LEU A 1 95 ? 5.752 -0.900 -3.797 1.00 82.12 95 LEU A CA 1
ATOM 726 C C . LEU A 1 95 ? 4.728 -2.025 -4.014 1.00 82.12 95 LEU A C 1
ATOM 728 O O . LEU A 1 95 ? 3.791 -2.147 -3.226 1.00 82.12 95 LEU A O 1
ATOM 732 N N . ALA A 1 96 ? 4.918 -2.861 -5.035 1.00 81.81 96 ALA A N 1
ATOM 733 C CA . ALA A 1 96 ? 4.058 -3.999 -5.342 1.00 81.81 96 ALA A CA 1
ATOM 734 C C . ALA A 1 96 ? 4.074 -5.029 -4.206 1.00 81.81 96 ALA A C 1
ATOM 736 O O . ALA A 1 96 ? 3.014 -5.462 -3.755 1.00 81.81 96 ALA A O 1
ATOM 737 N N . GLY A 1 97 ? 5.254 -5.349 -3.665 1.00 85.06 97 GLY A N 1
ATOM 738 C CA . GLY A 1 97 ? 5.390 -6.203 -2.487 1.00 85.06 97 GLY A CA 1
ATOM 739 C C . GLY A 1 97 ? 4.681 -5.623 -1.270 1.00 85.06 97 GLY A C 1
ATOM 740 O O . GLY A 1 97 ? 3.896 -6.310 -0.613 1.00 85.06 97 GLY A O 1
ATOM 741 N N . TRP A 1 98 ? 4.894 -4.337 -0.984 1.00 89.62 98 TRP A N 1
ATOM 742 C CA . TRP A 1 98 ? 4.198 -3.650 0.106 1.00 89.62 98 TRP A CA 1
ATOM 743 C C . TRP A 1 98 ? 2.670 -3.670 -0.070 1.00 89.62 98 TRP A C 1
ATOM 745 O O . TRP A 1 98 ? 1.946 -3.926 0.897 1.00 89.62 98 TRP A O 1
ATOM 755 N N . PHE A 1 99 ? 2.176 -3.444 -1.291 1.00 86.25 99 PHE A N 1
ATOM 756 C CA . PHE A 1 99 ? 0.752 -3.458 -1.623 1.00 86.25 99 PHE A CA 1
ATOM 757 C C . PHE A 1 99 ? 0.143 -4.856 -1.509 1.00 86.25 99 PHE A C 1
ATOM 759 O O . PHE A 1 99 ? -0.910 -5.011 -0.892 1.00 86.25 99 PHE A O 1
ATOM 766 N N . ALA A 1 100 ? 0.832 -5.887 -2.002 1.00 83.81 100 ALA A N 1
ATOM 767 C CA . ALA A 1 100 ? 0.436 -7.275 -1.791 1.00 83.81 100 ALA A CA 1
ATOM 768 C C . ALA A 1 100 ? 0.337 -7.579 -0.289 1.00 83.81 100 ALA A C 1
ATOM 770 O O . ALA A 1 100 ? -0.669 -8.112 0.177 1.00 83.81 100 ALA A O 1
ATOM 771 N N . GLY A 1 101 ? 1.320 -7.135 0.500 1.00 85.19 101 GLY A N 1
ATOM 772 C CA . GLY A 1 101 ? 1.272 -7.199 1.960 1.00 85.19 101 GLY A CA 1
ATOM 773 C C . GLY A 1 101 ? 0.076 -6.455 2.569 1.00 85.19 101 GLY A C 1
ATOM 774 O O . GLY A 1 101 ? -0.508 -6.928 3.544 1.00 85.19 101 GLY A O 1
ATOM 775 N N . ALA A 1 102 ? -0.334 -5.320 1.996 1.00 86.00 102 ALA A N 1
ATOM 776 C CA . ALA A 1 102 ? -1.544 -4.613 2.409 1.00 86.00 102 ALA A CA 1
ATOM 777 C C . ALA A 1 102 ? -2.807 -5.437 2.120 1.00 86.00 102 ALA A C 1
ATOM 779 O O . ALA A 1 102 ? -3.610 -5.609 3.030 1.00 86.00 102 ALA A O 1
ATOM 780 N N . ILE A 1 103 ? -2.947 -6.017 0.923 1.00 84.69 103 ILE A N 1
ATOM 781 C CA . ILE A 1 103 ? -4.072 -6.906 0.584 1.00 84.69 103 ILE A CA 1
ATOM 782 C C . ILE A 1 103 ? -4.138 -8.084 1.563 1.00 84.69 103 ILE A C 1
ATOM 784 O O . ILE A 1 103 ? -5.185 -8.331 2.163 1.00 84.69 103 ILE A O 1
ATOM 788 N N . VAL A 1 104 ? -3.015 -8.778 1.789 1.00 85.69 104 VAL A N 1
ATOM 789 C CA . VAL A 1 104 ? -2.969 -9.911 2.729 1.00 85.69 104 VAL A CA 1
ATOM 790 C C . VAL A 1 104 ? -3.354 -9.477 4.141 1.00 85.69 104 VAL A C 1
ATOM 792 O O . VAL A 1 104 ? -4.060 -10.214 4.832 1.00 85.69 104 VAL A O 1
ATOM 795 N N . ALA A 1 105 ? -2.934 -8.285 4.574 1.00 85.88 105 ALA A N 1
ATOM 796 C CA . ALA A 1 105 ? -3.331 -7.757 5.870 1.00 85.88 105 ALA A CA 1
ATOM 797 C C . ALA A 1 105 ? -4.849 -7.626 6.004 1.00 85.88 105 ALA A C 1
ATOM 799 O O . ALA A 1 105 ? -5.404 -8.086 7.000 1.00 85.88 105 ALA A O 1
ATOM 800 N N . GLU A 1 106 ? -5.504 -7.011 5.018 1.00 84.62 106 GLU A N 1
ATOM 801 C CA . GLU A 1 106 ? -6.950 -6.779 5.057 1.00 84.62 106 GLU A CA 1
ATOM 802 C C . GLU A 1 106 ? -7.722 -8.106 5.007 1.00 84.62 106 GLU A C 1
ATOM 804 O O . GLU A 1 106 ? -8.651 -8.315 5.788 1.00 84.62 106 GLU A O 1
ATOM 809 N N . LEU A 1 107 ? -7.272 -9.058 4.182 1.00 81.62 107 LEU A N 1
ATOM 810 C CA . LEU A 1 107 ? -7.848 -10.407 4.121 1.00 81.62 107 LEU A CA 1
ATOM 811 C C . LEU A 1 107 ? -7.703 -11.167 5.449 1.00 81.62 107 LEU A C 1
ATOM 813 O O . LEU A 1 107 ? -8.618 -11.876 5.871 1.00 81.62 107 LEU A O 1
ATOM 817 N N . ARG A 1 108 ? -6.562 -11.006 6.134 1.00 81.50 108 ARG A N 1
ATOM 818 C CA . ARG A 1 108 ? -6.303 -11.622 7.445 1.00 81.50 108 ARG A CA 1
ATOM 819 C C . ARG A 1 108 ? -7.134 -11.001 8.559 1.00 81.50 108 ARG A C 1
ATOM 821 O O . ARG A 1 108 ? -7.649 -11.745 9.388 1.00 81.50 108 ARG A O 1
ATOM 828 N N . VAL A 1 109 ? -7.266 -9.673 8.582 1.00 80.56 109 VAL A N 1
ATOM 829 C CA . VAL A 1 109 ? -8.127 -8.961 9.545 1.00 80.56 109 VAL A CA 1
ATOM 830 C C . VAL A 1 109 ? -9.585 -9.399 9.389 1.00 80.56 109 VAL A C 1
ATOM 832 O O . VAL A 1 109 ? -10.314 -9.478 10.372 1.00 80.56 109 VAL A O 1
ATOM 835 N N . ALA A 1 110 ? -9.998 -9.746 8.174 1.00 67.31 110 ALA A N 1
ATOM 836 C CA . ALA A 1 110 ? -11.350 -10.195 7.888 1.00 67.31 110 ALA A CA 1
ATOM 837 C C . ALA A 1 110 ? -11.582 -11.717 8.061 1.00 67.31 110 ALA A C 1
ATOM 839 O O . ALA A 1 110 ? -12.656 -12.207 7.721 1.00 67.31 110 ALA A O 1
ATOM 840 N N . HIS A 1 111 ? -10.616 -12.458 8.626 1.00 61.47 111 HIS A N 1
ATOM 841 C CA . HIS A 1 111 ? -10.707 -13.892 8.958 1.00 61.47 111 HIS A CA 1
ATOM 842 C C . HIS A 1 111 ? -11.034 -14.848 7.789 1.00 61.47 111 HIS A C 1
ATOM 844 O O . HIS A 1 111 ? -11.611 -15.911 8.018 1.00 61.47 111 HIS A O 1
ATOM 850 N N . LEU A 1 112 ? -10.638 -14.540 6.547 1.00 43.00 112 LEU A N 1
ATOM 851 C CA . LEU A 1 112 ? -10.887 -15.436 5.407 1.00 43.00 112 LEU A CA 1
ATOM 852 C C . LEU A 1 112 ? -9.694 -16.298 4.971 1.00 43.00 112 LEU A C 1
ATOM 854 O O . LEU A 1 112 ? -8.524 -16.000 5.219 1.00 43.00 112 LEU A O 1
ATOM 858 N N . GLY A 1 113 ? -10.052 -17.425 4.342 1.00 41.44 113 GLY A N 1
ATOM 859 C CA . GLY A 1 113 ? -9.184 -18.537 3.964 1.00 41.44 113 GLY A CA 1
ATOM 860 C C . GLY A 1 113 ? -8.116 -18.225 2.907 1.00 41.44 113 GLY A C 1
ATOM 861 O O . GLY A 1 113 ? -8.179 -17.254 2.159 1.00 41.44 113 GLY A O 1
ATOM 862 N N . ARG A 1 114 ? -7.123 -19.121 2.849 1.00 44.47 114 ARG A N 1
ATOM 863 C CA . ARG A 1 114 ? -5.809 -19.004 2.182 1.00 44.47 114 ARG A CA 1
ATOM 864 C C . ARG A 1 114 ? -5.817 -18.691 0.669 1.00 44.47 114 ARG A C 1
ATOM 866 O O . ARG A 1 114 ? -4.784 -18.272 0.161 1.00 44.47 114 ARG A O 1
ATOM 873 N N . ALA A 1 115 ? -6.938 -18.846 -0.038 1.00 38.91 115 ALA A N 1
ATOM 874 C CA . ALA A 1 115 ? -6.995 -18.840 -1.508 1.00 38.91 115 ALA A CA 1
ATOM 875 C C . ALA A 1 115 ? -6.664 -17.487 -2.174 1.00 38.91 115 ALA A C 1
ATOM 877 O O . ALA A 1 115 ? -6.061 -17.455 -3.243 1.00 38.91 115 ALA A O 1
ATOM 878 N N . ALA A 1 116 ? -6.995 -16.359 -1.538 1.00 43.81 116 ALA A N 1
ATOM 879 C CA . ALA A 1 116 ? -6.742 -15.031 -2.111 1.00 43.81 116 ALA A CA 1
ATOM 880 C C . ALA A 1 116 ? -5.256 -14.609 -2.053 1.00 43.81 116 ALA A C 1
ATOM 882 O O . ALA A 1 116 ? -4.805 -13.808 -2.867 1.00 43.81 116 ALA A O 1
ATOM 883 N N . VAL A 1 117 ? -4.470 -15.189 -1.136 1.00 47.38 117 VAL A N 1
ATOM 884 C CA . VAL A 1 117 ? -3.015 -14.956 -1.040 1.00 47.38 117 VAL A CA 1
ATOM 885 C C . VAL A 1 117 ? -2.277 -15.633 -2.201 1.00 47.38 117 VAL A C 1
ATOM 887 O O . VAL A 1 117 ? -1.312 -15.084 -2.729 1.00 47.38 117 VAL A O 1
ATOM 890 N N . THR A 1 118 ? -2.766 -16.796 -2.638 1.00 46.41 118 THR A N 1
ATOM 891 C CA . THR A 1 118 ? -2.193 -17.572 -3.743 1.00 46.41 118 THR A CA 1
ATOM 892 C C . THR A 1 118 ? -2.334 -16.845 -5.083 1.00 46.41 118 THR A C 1
ATOM 894 O O . THR A 1 118 ? -1.389 -16.835 -5.864 1.00 46.41 118 THR A O 1
ATOM 897 N N . ALA A 1 119 ? -3.455 -16.155 -5.321 1.00 45.03 119 ALA A N 1
ATOM 898 C CA . ALA A 1 119 ? -3.677 -15.394 -6.554 1.00 45.03 119 ALA A CA 1
ATOM 899 C C . ALA A 1 119 ? -2.684 -14.225 -6.724 1.00 45.03 119 ALA A C 1
ATOM 901 O O . ALA A 1 119 ? -2.127 -14.048 -7.804 1.00 45.03 119 ALA A O 1
ATOM 902 N N . CYS A 1 120 ? -2.387 -13.473 -5.654 1.00 46.59 120 CYS A N 1
ATOM 903 C CA . CYS A 1 120 ? -1.392 -12.392 -5.707 1.00 46.59 120 CYS A CA 1
ATOM 904 C C . CYS A 1 120 ? 0.041 -12.904 -5.945 1.00 46.59 120 CYS A C 1
ATOM 906 O O . CYS A 1 120 ? 0.824 -12.239 -6.620 1.00 46.59 120 CYS A O 1
ATOM 908 N N . LEU A 1 121 ? 0.389 -14.079 -5.407 1.00 47.62 121 LEU A N 1
ATOM 909 C CA . LEU A 1 121 ? 1.707 -14.701 -5.591 1.00 47.62 121 LEU A CA 1
ATOM 910 C C . LEU A 1 121 ? 1.924 -15.207 -7.022 1.00 47.62 121 LEU A C 1
ATOM 912 O O . LEU A 1 121 ? 3.016 -15.047 -7.556 1.00 47.62 121 LEU A O 1
ATOM 916 N N . VAL A 1 122 ? 0.888 -15.766 -7.654 1.00 51.62 122 VAL A N 1
ATOM 917 C CA . VAL A 1 122 ? 0.956 -16.245 -9.045 1.00 51.62 122 VAL A CA 1
ATOM 918 C C . VAL A 1 122 ? 1.181 -15.084 -10.018 1.00 51.62 122 VAL A C 1
ATOM 920 O O . VAL A 1 122 ? 2.003 -15.202 -10.923 1.00 51.62 122 VAL A O 1
ATOM 923 N N . VAL A 1 123 ? 0.548 -13.928 -9.792 1.00 50.69 123 VAL A N 1
ATOM 924 C CA . VAL A 1 123 ? 0.763 -12.729 -10.626 1.00 50.69 123 VAL A CA 1
ATOM 925 C C . VAL A 1 123 ? 2.197 -12.202 -10.483 1.00 50.69 123 VAL A C 1
ATOM 927 O O . VAL A 1 123 ? 2.851 -11.950 -11.488 1.00 50.69 123 VAL A O 1
ATOM 930 N N . ALA A 1 124 ? 2.732 -12.121 -9.259 1.00 45.25 124 ALA A N 1
ATOM 931 C CA . ALA A 1 124 ? 4.119 -11.698 -9.033 1.00 45.25 124 ALA A CA 1
ATOM 932 C C . ALA A 1 124 ? 5.154 -12.668 -9.642 1.00 45.25 124 ALA A C 1
ATOM 934 O O . ALA A 1 124 ? 6.195 -12.234 -10.130 1.00 45.25 124 ALA A O 1
ATOM 935 N N . LEU A 1 125 ? 4.859 -13.974 -9.636 1.00 48.88 125 LEU A N 1
ATOM 936 C CA . LEU A 1 125 ? 5.711 -15.007 -10.231 1.00 48.88 125 LEU A CA 1
ATOM 937 C C . LEU A 1 125 ? 5.699 -14.954 -11.768 1.00 48.88 125 LEU A C 1
ATOM 939 O O . LEU A 1 125 ? 6.735 -15.161 -12.390 1.00 48.88 125 LEU A O 1
ATOM 943 N N . THR A 1 126 ? 4.553 -14.631 -12.375 1.00 49.81 126 THR A N 1
ATOM 944 C CA . THR A 1 126 ? 4.411 -14.541 -13.841 1.00 49.81 126 THR A CA 1
ATOM 945 C C . THR A 1 126 ? 5.237 -13.382 -14.420 1.00 49.81 126 THR A C 1
ATOM 947 O O . THR A 1 126 ? 5.799 -13.506 -15.504 1.00 49.81 126 THR A O 1
ATOM 950 N N . GLU A 1 127 ? 5.401 -12.296 -13.658 1.00 49.12 127 GLU A N 1
ATOM 951 C CA . GLU A 1 127 ? 6.243 -11.150 -14.034 1.00 49.12 127 GLU A CA 1
ATOM 952 C C . GLU A 1 127 ? 7.743 -11.413 -13.875 1.00 49.12 127 GLU A C 1
ATOM 954 O O . GLU A 1 127 ? 8.546 -10.980 -14.701 1.00 49.12 127 GLU A O 1
ATOM 959 N N . ALA A 1 128 ? 8.137 -12.174 -12.850 1.00 45.62 128 ALA A N 1
ATOM 960 C CA . ALA A 1 128 ? 9.532 -12.568 -12.656 1.00 45.62 128 ALA A CA 1
ATOM 961 C C . ALA A 1 128 ? 10.051 -13.446 -13.813 1.00 45.62 128 ALA A C 1
ATOM 963 O O . ALA A 1 128 ? 11.215 -13.342 -14.189 1.00 45.62 128 ALA A O 1
ATOM 964 N N . VAL A 1 129 ? 9.176 -14.258 -14.418 1.00 48.09 129 VAL A N 1
ATOM 965 C CA . VAL A 1 129 ? 9.496 -15.118 -15.574 1.00 48.09 129 VAL A CA 1
ATOM 966 C C . VAL A 1 129 ? 9.713 -14.309 -16.863 1.00 48.09 129 VAL A C 1
ATOM 968 O O . VAL A 1 129 ? 10.359 -14.789 -17.790 1.00 48.09 129 VAL A O 1
ATOM 971 N N . ARG A 1 130 ? 9.224 -13.065 -16.931 1.00 46.22 130 ARG A N 1
ATOM 972 C CA . ARG A 1 130 ? 9.232 -12.255 -18.158 1.00 46.22 130 ARG A CA 1
ATOM 973 C C . ARG A 1 130 ? 10.382 -11.252 -18.258 1.00 46.22 130 ARG A C 1
ATOM 975 O O . ARG A 1 130 ? 10.642 -10.734 -19.340 1.00 46.22 130 ARG A O 1
ATOM 982 N N . ALA A 1 131 ? 11.137 -11.032 -17.183 1.00 46.41 131 ALA A N 1
ATOM 983 C CA . ALA A 1 131 ? 12.350 -10.205 -17.190 1.00 46.41 131 ALA A CA 1
ATOM 984 C C . ALA A 1 131 ? 13.513 -10.794 -18.034 1.00 46.41 131 ALA A C 1
ATOM 986 O O . ALA A 1 131 ? 14.643 -10.331 -17.931 1.00 46.41 131 ALA A O 1
ATOM 987 N N . HIS A 1 132 ? 13.240 -11.803 -18.868 1.00 49.66 132 HIS A N 1
ATOM 988 C CA . HIS A 1 132 ? 14.206 -12.603 -19.617 1.00 49.66 132 HIS A CA 1
ATOM 989 C C . HIS A 1 132 ? 14.067 -12.455 -21.149 1.00 49.66 132 HIS A C 1
ATOM 991 O O . HIS A 1 132 ? 14.375 -13.392 -21.880 1.00 49.66 132 HIS A O 1
ATOM 997 N N . THR A 1 133 ? 13.577 -11.314 -21.656 1.00 45.75 133 THR A N 1
ATOM 998 C CA . THR A 1 133 ? 13.381 -11.098 -23.109 1.00 45.75 133 THR A CA 1
ATOM 999 C C . THR A 1 133 ? 14.107 -9.853 -23.640 1.00 45.75 133 THR A C 1
ATOM 1001 O O . THR A 1 133 ? 14.127 -8.818 -22.980 1.00 45.75 133 THR A O 1
ATOM 1004 N N . ASP A 1 134 ? 14.731 -10.037 -24.809 1.00 45.38 134 ASP A N 1
ATOM 1005 C CA . ASP A 1 134 ? 15.873 -9.333 -25.434 1.00 45.38 134 ASP A CA 1
ATOM 1006 C C . ASP A 1 134 ? 15.581 -7.885 -25.934 1.00 45.38 134 ASP A C 1
ATOM 1008 O O . ASP A 1 134 ? 14.434 -7.602 -26.283 1.00 45.38 134 ASP A O 1
ATOM 1012 N N . PRO A 1 135 ? 16.569 -6.957 -26.005 1.00 53.38 135 PRO A N 1
ATOM 1013 C CA . PRO A 1 135 ? 16.341 -5.507 -26.057 1.00 53.38 135 PRO A CA 1
ATOM 1014 C C . PRO A 1 135 ? 16.430 -4.825 -27.441 1.00 53.38 135 PRO A C 1
ATOM 1016 O O . PRO A 1 135 ? 16.553 -3.599 -27.482 1.00 53.38 135 PRO A O 1
ATOM 1019 N N . ASP A 1 136 ? 16.374 -5.538 -28.569 1.00 61.22 136 ASP A N 1
ATOM 1020 C CA . ASP A 1 136 ? 16.669 -4.933 -29.883 1.00 61.22 136 ASP A CA 1
ATOM 1021 C C . ASP A 1 136 ? 15.434 -4.802 -30.811 1.00 61.22 136 ASP A C 1
ATOM 1023 O O . ASP A 1 136 ? 15.157 -5.698 -31.602 1.00 61.22 136 ASP A O 1
ATOM 1027 N N . GLN A 1 137 ? 14.701 -3.672 -30.690 1.00 48.19 137 GLN A N 1
ATOM 1028 C CA . GLN A 1 137 ? 13.912 -2.918 -31.712 1.00 48.19 137 GLN A CA 1
ATOM 1029 C C . GLN A 1 137 ? 12.533 -2.363 -31.271 1.00 48.19 137 GLN A C 1
ATOM 1031 O O . GLN A 1 137 ? 11.890 -2.874 -30.366 1.00 48.19 137 GLN A O 1
ATOM 1036 N N . SER A 1 138 ? 12.132 -1.274 -31.965 1.00 61.00 138 SER A N 1
ATOM 1037 C CA . SER A 1 138 ? 10.798 -0.657 -32.190 1.00 61.00 138 SER A CA 1
ATOM 1038 C C . SER A 1 138 ? 9.635 -1.040 -31.271 1.00 61.00 138 SER A C 1
ATOM 1040 O O . SER A 1 138 ? 9.332 -2.218 -31.186 1.00 61.00 138 SER A O 1
ATOM 1042 N N . ILE A 1 139 ? 8.927 -0.032 -30.718 1.00 60.81 139 ILE A N 1
ATOM 1043 C CA . ILE A 1 139 ? 7.691 -0.129 -29.901 1.00 60.81 139 ILE A CA 1
ATOM 1044 C C . ILE A 1 139 ? 7.465 -1.547 -29.379 1.00 60.81 139 ILE A C 1
ATOM 1046 O O . ILE A 1 139 ? 6.858 -2.375 -30.058 1.00 60.81 139 ILE A O 1
ATOM 1050 N N . ASP A 1 140 ? 7.939 -1.811 -28.167 1.00 73.75 140 ASP A N 1
ATOM 1051 C CA . ASP A 1 140 ? 7.822 -3.127 -27.555 1.00 73.75 140 ASP A CA 1
ATOM 1052 C C . ASP A 1 140 ? 6.346 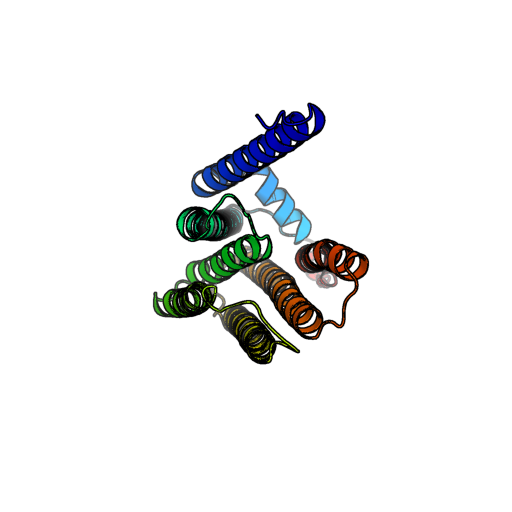-3.414 -27.225 1.00 73.75 140 ASP A C 1
ATOM 1054 O O . ASP A 1 140 ? 5.836 -3.119 -26.139 1.00 73.75 140 ASP A O 1
ATOM 1058 N N . VAL A 1 141 ? 5.629 -3.962 -28.212 1.00 70.19 141 VAL A N 1
ATOM 1059 C CA . VAL A 1 141 ? 4.222 -4.371 -28.106 1.00 70.19 141 VAL A CA 1
ATOM 1060 C C . VAL A 1 141 ? 4.061 -5.389 -26.978 1.00 70.19 141 VAL A C 1
ATOM 1062 O O . VAL A 1 141 ? 3.039 -5.396 -26.290 1.00 70.19 141 VAL A O 1
ATOM 1065 N N . GLY A 1 142 ? 5.093 -6.204 -26.740 1.00 71.06 142 GLY A N 1
ATOM 1066 C CA . GLY A 1 142 ? 5.163 -7.123 -25.617 1.00 71.06 142 GLY A CA 1
ATOM 1067 C C . GLY A 1 142 ? 5.084 -6.383 -24.284 1.00 71.06 142 GLY A C 1
ATOM 1068 O O . GLY A 1 142 ? 4.196 -6.686 -23.479 1.00 71.06 142 GLY A O 1
ATOM 1069 N N . ALA A 1 143 ? 5.963 -5.409 -24.056 1.00 73.06 143 ALA A N 1
ATOM 1070 C CA . ALA A 1 143 ? 5.959 -4.582 -22.852 1.00 73.06 143 ALA A CA 1
ATOM 1071 C C . ALA A 1 143 ? 4.676 -3.754 -22.718 1.00 73.06 143 ALA A C 1
ATOM 1073 O O . ALA A 1 143 ? 4.133 -3.655 -21.618 1.00 73.06 143 ALA A O 1
ATOM 1074 N N . LEU A 1 144 ? 4.135 -3.204 -23.809 1.00 69.06 144 LEU A N 1
ATOM 1075 C CA . LEU A 1 144 ? 2.849 -2.499 -23.774 1.00 69.06 144 LEU A CA 1
ATOM 1076 C C . LEU A 1 144 ? 1.726 -3.408 -23.271 1.00 69.06 144 LEU A C 1
ATOM 1078 O O . LEU A 1 144 ? 1.066 -3.080 -22.283 1.00 69.06 144 LEU A O 1
ATOM 1082 N N . ALA A 1 145 ? 1.558 -4.575 -23.902 1.00 69.94 145 ALA A N 1
ATOM 1083 C CA . ALA A 1 145 ? 0.553 -5.554 -23.506 1.00 69.94 145 ALA A CA 1
ATOM 1084 C C . ALA A 1 145 ? 0.745 -5.998 -22.049 1.00 69.94 145 ALA A C 1
ATOM 1086 O O . ALA A 1 145 ? -0.228 -6.126 -21.305 1.00 69.94 145 ALA A O 1
ATOM 1087 N N . LEU A 1 146 ? 1.998 -6.171 -21.618 1.00 77.31 146 LEU A N 1
ATOM 1088 C CA . LEU A 1 146 ? 2.335 -6.516 -20.242 1.00 77.31 146 LEU A CA 1
ATOM 1089 C C . LEU A 1 146 ? 1.841 -5.474 -19.247 1.00 77.31 146 LEU A C 1
ATOM 1091 O O . LEU A 1 146 ? 1.062 -5.785 -18.346 1.00 77.31 146 LEU A O 1
ATOM 1095 N N . TRP A 1 147 ? 2.268 -4.226 -19.426 1.00 76.62 147 TRP A N 1
ATOM 1096 C CA . TRP A 1 147 ? 1.899 -3.147 -18.525 1.00 76.62 147 TRP A CA 1
ATOM 1097 C C . TRP A 1 147 ? 0.387 -2.910 -18.522 1.00 76.62 147 TRP A C 1
ATOM 1099 O O . TRP A 1 147 ? -0.175 -2.530 -17.495 1.00 76.62 147 TRP A O 1
ATOM 1109 N N . THR A 1 148 ? -0.308 -3.152 -19.637 1.00 71.00 148 THR A N 1
ATOM 1110 C CA . THR A 1 148 ? -1.778 -3.146 -19.673 1.00 71.00 148 THR A CA 1
ATOM 1111 C C . THR A 1 148 ? -2.377 -4.256 -18.819 1.00 71.00 148 THR A C 1
ATOM 1113 O O . THR A 1 148 ? -3.206 -3.962 -17.955 1.00 71.00 148 THR A O 1
ATOM 1116 N N . VAL A 1 149 ? -1.943 -5.505 -18.999 1.00 73.12 149 VAL A N 1
ATOM 1117 C CA . VAL A 1 149 ? -2.434 -6.642 -18.205 1.00 73.12 149 VAL A CA 1
ATOM 1118 C C . VAL A 1 149 ? -2.167 -6.424 -16.716 1.00 73.12 149 VAL A C 1
ATOM 1120 O O . VAL A 1 149 ? -3.067 -6.636 -15.898 1.00 73.12 149 VAL A O 1
ATOM 1123 N N . LEU A 1 150 ? -0.982 -5.929 -16.351 1.00 78.06 150 LEU A N 1
ATOM 1124 C CA . LEU A 1 150 ? -0.643 -5.600 -14.968 1.00 78.06 150 LEU A CA 1
ATOM 1125 C C . LEU A 1 150 ? -1.532 -4.497 -14.401 1.00 78.06 150 LEU A C 1
ATOM 1127 O O . LEU A 1 150 ? -2.099 -4.669 -13.322 1.00 78.06 150 LEU A O 1
ATOM 1131 N N . GLY A 1 151 ? -1.701 -3.391 -15.130 1.00 71.50 151 GLY A N 1
ATOM 1132 C CA . GLY A 1 151 ? -2.549 -2.280 -14.702 1.00 71.50 151 GLY A CA 1
ATOM 1133 C C . GLY A 1 151 ? -3.994 -2.719 -14.462 1.00 71.50 151 GLY A C 1
ATOM 1134 O O . GLY A 1 151 ? -4.571 -2.409 -13.418 1.00 71.50 151 GLY A O 1
ATOM 1135 N N . VAL A 1 152 ? -4.557 -3.513 -15.380 1.00 72.75 152 VAL A N 1
ATOM 1136 C CA . VAL A 1 152 ? -5.905 -4.088 -15.237 1.00 72.75 152 VAL A CA 1
ATOM 1137 C C . VAL A 1 152 ? -5.972 -5.029 -14.037 1.00 72.75 152 VAL A C 1
ATOM 1139 O O . VAL A 1 152 ? -6.893 -4.925 -13.228 1.00 72.75 152 VAL A O 1
ATOM 1142 N N . THR A 1 153 ? -4.985 -5.910 -13.878 1.00 80.50 153 THR A N 1
ATOM 1143 C CA . THR A 1 153 ? -4.936 -6.871 -12.767 1.00 80.50 153 THR A CA 1
ATOM 1144 C C . THR A 1 153 ? -4.880 -6.161 -11.418 1.00 80.50 153 THR A C 1
ATOM 1146 O O . THR A 1 153 ? -5.671 -6.472 -10.528 1.00 80.50 153 THR A O 1
ATOM 1149 N N . VAL A 1 154 ? -4.007 -5.159 -11.270 1.00 82.31 154 VAL A N 1
ATOM 1150 C CA . VAL A 1 154 ? -3.926 -4.326 -10.062 1.00 82.31 154 VAL A CA 1
ATOM 1151 C C . VAL A 1 154 ? -5.258 -3.625 -9.806 1.00 82.31 154 VAL A C 1
ATOM 1153 O O . VAL A 1 154 ? -5.771 -3.702 -8.691 1.00 82.31 154 VAL A O 1
ATOM 1156 N N . GLY A 1 155 ? -5.852 -2.994 -10.824 1.00 74.62 155 GLY A N 1
ATOM 1157 C CA . GLY A 1 155 ? -7.149 -2.325 -10.697 1.00 74.62 155 GLY A CA 1
ATOM 1158 C C . GLY A 1 155 ? -8.256 -3.272 -10.223 1.00 74.62 155 GLY A C 1
ATOM 1159 O O . GLY A 1 155 ? -9.006 -2.944 -9.300 1.00 74.62 155 GLY A O 1
ATOM 1160 N N . MET A 1 156 ? -8.311 -4.481 -10.787 1.00 76.38 156 MET A N 1
ATOM 1161 C CA . MET A 1 156 ? -9.265 -5.520 -10.397 1.00 76.38 156 MET A CA 1
ATOM 1162 C C . MET A 1 156 ? -9.032 -6.016 -8.968 1.00 76.38 156 MET A C 1
ATOM 1164 O O . MET A 1 156 ? -9.995 -6.155 -8.213 1.00 76.38 156 MET A O 1
ATOM 1168 N N . LEU A 1 157 ? -7.777 -6.233 -8.563 1.00 82.88 157 LEU A N 1
ATOM 1169 C CA . LEU A 1 157 ? -7.430 -6.624 -7.193 1.00 82.88 157 LEU A CA 1
ATOM 1170 C C . LEU A 1 157 ? -7.793 -5.533 -6.182 1.00 82.88 157 LEU A C 1
ATOM 1172 O O . LEU A 1 157 ? -8.341 -5.845 -5.120 1.00 82.88 157 LEU A O 1
ATOM 1176 N N . THR A 1 158 ? -7.546 -4.263 -6.508 1.00 83.50 158 THR A N 1
ATOM 1177 C CA . THR A 1 158 ? -7.955 -3.125 -5.676 1.00 83.50 158 THR A CA 1
ATOM 1178 C C . THR A 1 158 ? -9.469 -3.081 -5.525 1.00 83.50 158 THR A C 1
ATOM 1180 O O . THR A 1 158 ? -9.962 -3.052 -4.397 1.00 83.50 158 THR A O 1
ATOM 1183 N N . LEU A 1 159 ? -10.215 -3.146 -6.632 1.00 78.19 159 LEU A N 1
ATOM 1184 C CA . LEU A 1 159 ? -11.677 -3.110 -6.610 1.00 78.19 159 LEU A CA 1
ATOM 1185 C C . LEU A 1 159 ? -12.267 -4.303 -5.848 1.00 78.19 159 LEU A C 1
ATOM 1187 O O . LEU A 1 159 ? -13.192 -4.134 -5.052 1.00 78.19 159 LEU A O 1
ATOM 1191 N N . ALA A 1 160 ? -11.735 -5.507 -6.064 1.00 83.12 160 ALA A N 1
ATOM 1192 C CA . ALA A 1 160 ? -12.158 -6.707 -5.352 1.00 83.12 160 ALA A CA 1
ATOM 1193 C C . ALA A 1 160 ? -11.900 -6.577 -3.845 1.00 83.12 160 ALA A C 1
ATOM 1195 O O . ALA A 1 160 ? -12.805 -6.828 -3.048 1.00 83.12 160 ALA A O 1
ATOM 1196 N N . SER A 1 161 ? -10.710 -6.106 -3.456 1.00 85.69 161 SER A N 1
ATOM 1197 C CA . SER A 1 161 ? -10.347 -5.872 -2.052 1.00 85.69 161 SER A CA 1
ATOM 1198 C C . SER A 1 161 ? -11.248 -4.819 -1.401 1.00 85.69 161 SER A C 1
ATOM 1200 O O . SER A 1 161 ? -11.711 -5.005 -0.280 1.00 85.69 161 SER A O 1
ATOM 1202 N N . GLN A 1 162 ? -11.565 -3.739 -2.116 1.00 87.81 162 GLN A N 1
ATOM 1203 C CA . GLN A 1 162 ? -12.473 -2.693 -1.644 1.00 87.81 162 GLN A CA 1
ATOM 1204 C C . GLN A 1 162 ? -13.908 -3.200 -1.466 1.00 87.81 162 GLN A C 1
ATOM 1206 O O . GLN A 1 162 ? -14.500 -3.041 -0.399 1.00 87.81 162 GLN A O 1
ATOM 1211 N N . ARG A 1 163 ? -14.465 -3.867 -2.486 1.00 87.62 163 ARG A N 1
ATOM 1212 C CA . ARG A 1 163 ? -15.798 -4.490 -2.405 1.00 87.62 163 ARG A CA 1
ATOM 1213 C C . ARG A 1 163 ? -15.873 -5.481 -1.255 1.00 87.62 163 ARG A C 1
ATOM 1215 O O . ARG A 1 163 ? -16.903 -5.577 -0.596 1.00 87.62 163 ARG A O 1
ATOM 1222 N N . TYR A 1 164 ? -14.787 -6.200 -1.014 1.00 87.94 164 TYR A N 1
ATOM 1223 C CA . TYR A 1 164 ? -14.689 -7.132 0.088 1.00 87.94 164 TYR A CA 1
ATOM 1224 C C . TYR A 1 164 ? -14.728 -6.431 1.456 1.00 87.94 164 TYR A C 1
ATOM 1226 O O . TYR A 1 164 ? -15.547 -6.801 2.296 1.00 87.94 164 TYR A O 1
ATOM 1234 N N . VAL A 1 165 ? -13.928 -5.376 1.657 1.00 89.00 165 VAL A N 1
ATOM 1235 C CA . VAL A 1 165 ? -13.955 -4.563 2.890 1.00 89.00 165 VAL A CA 1
ATOM 1236 C C . VAL A 1 165 ? -15.356 -3.997 3.151 1.00 89.00 165 VAL A C 1
ATOM 1238 O O . VAL A 1 165 ? -15.829 -4.046 4.285 1.00 89.00 165 VAL A O 1
ATOM 1241 N N . LEU A 1 166 ? -16.047 -3.524 2.107 1.00 90.06 166 LEU A N 1
ATOM 1242 C CA . LEU A 1 166 ? -17.407 -2.981 2.217 1.00 90.06 166 LEU A CA 1
ATOM 1243 C C . LEU A 1 166 ? -18.469 -4.044 2.531 1.00 90.06 166 LEU A C 1
ATOM 1245 O O . LEU A 1 166 ? -19.421 -3.758 3.250 1.00 90.06 166 LEU A O 1
ATOM 1249 N N . ARG A 1 167 ? -18.318 -5.269 2.015 1.00 90.50 167 ARG A N 1
ATOM 1250 C CA . ARG A 1 167 ? -19.278 -6.372 2.220 1.00 90.50 167 ARG A CA 1
ATOM 1251 C C . ARG A 1 167 ? -19.062 -7.147 3.519 1.00 90.50 167 ARG A C 1
ATOM 1253 O O . ARG A 1 167 ? -19.833 -8.060 3.808 1.00 90.50 167 ARG A O 1
ATOM 1260 N N . ARG A 1 168 ? -18.023 -6.827 4.295 1.00 87.62 168 ARG A N 1
ATOM 1261 C CA . ARG A 1 168 ? -17.746 -7.502 5.567 1.00 87.62 168 ARG A CA 1
ATOM 1262 C C . ARG A 1 168 ? -18.930 -7.303 6.534 1.00 87.62 168 ARG A C 1
ATOM 1264 O O . ARG A 1 168 ? -19.267 -6.153 6.823 1.00 87.62 168 ARG A O 1
ATOM 1271 N N . PRO A 1 169 ? -19.526 -8.374 7.089 1.00 90.38 169 PRO A N 1
ATOM 1272 C CA . PRO A 1 169 ? -20.552 -8.243 8.122 1.00 90.38 169 PRO A CA 1
ATOM 1273 C C . PRO A 1 169 ? -20.022 -7.438 9.314 1.00 90.38 169 PRO A C 1
ATOM 1275 O O . PRO A 1 169 ? -18.881 -7.636 9.740 1.00 90.38 169 PRO A O 1
ATOM 1278 N N . GLN A 1 170 ? -20.806 -6.491 9.826 1.00 88.06 170 GLN A N 1
ATOM 1279 C CA . GLN A 1 170 ? -20.478 -5.822 11.085 1.00 88.06 170 GLN A CA 1
ATOM 1280 C C . GLN A 1 170 ? -20.847 -6.757 12.250 1.00 88.06 170 GLN A C 1
ATOM 1282 O O . GLN A 1 170 ? -21.930 -7.343 12.231 1.00 88.06 170 GLN A O 1
ATOM 1287 N N . PRO A 1 171 ? -19.964 -6.952 13.244 1.00 84.25 171 PRO A N 1
ATOM 1288 C CA . PRO A 1 171 ? -20.308 -7.729 14.430 1.00 84.25 171 PRO A CA 1
ATOM 1289 C C . PRO A 1 171 ? -21.376 -6.993 15.248 1.00 84.25 171 PRO A C 1
ATOM 1291 O O . PRO A 1 171 ? -21.311 -5.774 15.367 1.00 84.25 171 PRO A O 1
ATOM 1294 N N . HIS A 1 172 ? -22.316 -7.711 15.869 1.00 91.50 172 HIS A N 1
ATOM 1295 C CA . HIS A 1 172 ? -23.172 -7.124 16.905 1.00 91.50 172 HIS A CA 1
ATOM 1296 C C . HIS A 1 172 ? -22.304 -6.809 18.130 1.00 91.50 172 HIS A C 1
ATOM 1298 O O . HIS A 1 172 ? -21.993 -7.690 18.930 1.00 91.50 172 HIS A O 1
ATOM 1304 N N . ALA A 1 173 ? -21.836 -5.569 18.219 1.00 92.12 173 ALA A N 1
ATOM 1305 C CA . ALA A 1 173 ? -20.912 -5.099 19.240 1.00 92.12 173 ALA A CA 1
ATOM 1306 C C . ALA A 1 173 ? -21.411 -3.790 19.859 1.00 92.12 173 ALA A C 1
ATOM 1308 O O . ALA A 1 173 ? -22.327 -3.149 19.344 1.00 92.12 173 ALA A O 1
ATOM 1309 N N . GLU A 1 174 ? -20.784 -3.398 20.965 1.00 94.12 174 GLU A N 1
ATOM 1310 C CA . GLU A 1 174 ? -21.007 -2.100 21.598 1.00 94.12 174 GLU A CA 1
ATOM 1311 C C . GLU A 1 174 ? -20.763 -0.944 20.601 1.00 94.12 174 GLU A C 1
ATOM 1313 O O . GLU A 1 174 ? -19.925 -1.076 19.695 1.00 94.12 174 GLU A O 1
ATOM 1318 N N . PRO A 1 175 ? -21.470 0.195 20.740 1.00 92.62 175 PRO A N 1
ATOM 1319 C CA . PRO A 1 175 ? -21.381 1.307 19.789 1.00 92.62 175 PRO A CA 1
ATOM 1320 C C . PRO A 1 175 ? -19.956 1.829 19.546 1.00 92.62 175 PRO A C 1
ATOM 1322 O O . PRO A 1 175 ? -19.617 2.233 18.434 1.00 92.62 175 PRO A O 1
ATOM 1325 N N . ASP A 1 176 ? -19.093 1.787 20.561 1.00 91.25 176 ASP A N 1
ATOM 1326 C CA . ASP A 1 176 ? -17.698 2.229 20.478 1.00 91.25 176 ASP A CA 1
ATOM 1327 C C . ASP A 1 176 ? -16.820 1.298 19.615 1.00 91.25 176 ASP A C 1
ATOM 1329 O O . ASP A 1 176 ? -15.921 1.767 18.909 1.00 91.25 176 ASP A O 1
ATOM 1333 N N . ARG A 1 177 ? -17.088 -0.013 19.632 1.00 92.38 177 ARG A N 1
ATOM 1334 C CA . ARG A 1 177 ? -16.440 -1.018 18.776 1.00 92.38 177 ARG A CA 1
ATOM 1335 C C . ARG A 1 177 ? -16.924 -0.932 17.335 1.00 92.38 177 ARG A C 1
ATOM 1337 O O . ARG A 1 177 ? -16.116 -1.095 16.419 1.00 92.38 177 ARG A O 1
ATOM 1344 N N . LEU A 1 178 ? -18.211 -0.643 17.129 1.00 92.56 178 LEU A N 1
ATOM 1345 C CA . LEU A 1 178 ? -18.762 -0.386 15.795 1.00 92.56 178 LEU A CA 1
ATOM 1346 C C . LEU A 1 178 ? -18.097 0.839 15.157 1.00 92.56 178 LEU A C 1
ATOM 1348 O O . LEU A 1 178 ? -17.559 0.738 14.056 1.00 92.56 178 LEU A O 1
ATOM 1352 N N . ALA A 1 179 ? -18.019 1.951 15.894 1.00 91.00 179 ALA A N 1
ATOM 1353 C CA . ALA A 1 179 ? -17.357 3.168 15.424 1.00 91.00 179 ALA A CA 1
ATOM 1354 C C . ALA A 1 179 ? -15.874 2.934 15.073 1.00 91.00 179 ALA A C 1
ATOM 1356 O O . ALA A 1 179 ? -15.364 3.454 14.075 1.00 91.00 179 ALA A O 1
ATOM 1357 N N . ALA A 1 180 ? -15.171 2.111 15.859 1.00 92.44 180 ALA A N 1
ATOM 1358 C CA . ALA A 1 180 ? -13.794 1.737 15.557 1.00 92.44 180 ALA A CA 1
ATOM 1359 C C . ALA A 1 180 ? -13.667 0.836 14.317 1.00 92.44 180 ALA A C 1
ATOM 1361 O O . ALA A 1 180 ? -12.736 1.035 13.533 1.00 92.44 180 ALA A O 1
ATOM 1362 N N . ASP A 1 181 ? -14.578 -0.123 14.106 1.00 93.06 181 ASP A N 1
ATOM 1363 C CA . ASP A 1 181 ? -14.587 -0.954 12.892 1.00 93.06 181 ASP A CA 1
ATOM 1364 C C . ASP A 1 181 ? -14.833 -0.104 11.637 1.00 93.06 181 ASP A C 1
ATOM 1366 O O . ASP A 1 181 ? -14.133 -0.273 10.638 1.00 93.06 181 ASP A O 1
ATOM 1370 N N . ASP A 1 182 ? -15.744 0.867 11.702 1.00 92.62 182 ASP A N 1
ATOM 1371 C CA . ASP A 1 182 ? -16.034 1.774 10.586 1.00 92.62 182 ASP A CA 1
ATOM 1372 C C . ASP A 1 182 ? -14.843 2.677 10.247 1.00 92.62 182 ASP A C 1
ATOM 1374 O O . ASP A 1 182 ? -14.474 2.823 9.075 1.00 92.62 182 ASP A O 1
ATOM 1378 N N . ALA A 1 183 ? -14.161 3.214 11.263 1.00 91.88 183 ALA A N 1
ATOM 1379 C CA . ALA A 1 183 ? -12.918 3.960 11.071 1.00 91.88 183 ALA A CA 1
ATOM 1380 C C . ALA A 1 183 ? -11.815 3.093 10.438 1.00 91.88 183 ALA A C 1
ATOM 1382 O O . ALA A 1 183 ? -11.091 3.550 9.546 1.00 91.88 183 ALA A O 1
ATOM 1383 N N . ILE A 1 184 ? -11.702 1.830 10.865 1.00 92.94 184 ILE A N 1
ATOM 1384 C CA . ILE A 1 184 ? -10.774 0.852 10.288 1.00 92.94 184 ILE A CA 1
ATOM 1385 C C . ILE A 1 184 ? -11.108 0.595 8.812 1.00 92.94 184 ILE A C 1
ATOM 1387 O O . ILE A 1 184 ? -10.216 0.708 7.969 1.00 92.94 184 ILE A O 1
ATOM 1391 N N . ARG A 1 185 ? -12.375 0.316 8.477 1.00 91.94 185 ARG A N 1
ATOM 1392 C CA . ARG A 1 185 ? -12.826 0.086 7.092 1.00 91.94 185 ARG A CA 1
ATOM 1393 C C . ARG A 1 185 ? -12.548 1.290 6.208 1.00 91.94 185 ARG A C 1
ATOM 1395 O O . ARG A 1 185 ? -11.961 1.136 5.138 1.00 91.94 185 ARG A O 1
ATOM 1402 N N . SER A 1 186 ? -12.909 2.485 6.675 1.00 90.62 186 SER A N 1
ATOM 1403 C CA . SER A 1 186 ? -12.654 3.734 5.958 1.00 90.62 186 SER A CA 1
ATOM 1404 C C . SER A 1 186 ? -11.163 3.900 5.666 1.00 90.62 186 SER A C 1
ATOM 1406 O O . SER A 1 186 ? -10.767 4.115 4.518 1.00 90.62 186 SER A O 1
ATOM 1408 N N . ARG A 1 187 ? -10.302 3.700 6.670 1.00 90.06 187 ARG A N 1
ATOM 1409 C CA . ARG A 1 187 ? -8.852 3.781 6.479 1.00 90.06 187 ARG A CA 1
ATOM 1410 C C . ARG A 1 187 ? -8.330 2.739 5.491 1.00 90.06 187 ARG A C 1
ATOM 1412 O O . ARG A 1 187 ? -7.496 3.071 4.648 1.00 90.06 187 ARG A O 1
ATOM 1419 N N . SER A 1 188 ? -8.780 1.493 5.593 1.00 89.56 188 SER A N 1
ATOM 1420 C CA . SER A 1 188 ? -8.371 0.429 4.675 1.00 89.56 188 SER A CA 1
ATOM 1421 C C . SER A 1 188 ? -8.777 0.742 3.236 1.00 89.56 188 SER A C 1
ATOM 1423 O O . SER A 1 188 ? -7.951 0.598 2.336 1.00 89.56 188 SER A O 1
ATOM 1425 N N . MET A 1 189 ? -9.988 1.266 3.019 1.00 88.81 189 MET A N 1
ATOM 1426 C CA . MET A 1 189 ? -10.463 1.703 1.701 1.00 88.81 189 MET A CA 1
ATOM 1427 C C . MET A 1 189 ? -9.566 2.782 1.090 1.00 88.81 189 MET A C 1
ATOM 1429 O O . MET A 1 189 ? -9.168 2.648 -0.067 1.00 88.81 189 MET A O 1
ATOM 1433 N N . HIS A 1 190 ? -9.192 3.802 1.869 1.00 86.31 190 HIS A N 1
ATOM 1434 C CA . HIS A 1 190 ? -8.302 4.874 1.409 1.00 86.31 190 HIS A CA 1
ATOM 1435 C C . HIS A 1 190 ? -6.902 4.360 1.077 1.00 86.31 190 HIS A C 1
ATOM 1437 O O . HIS A 1 190 ? -6.341 4.707 0.039 1.00 86.31 190 HIS A O 1
ATOM 1443 N N . VAL A 1 191 ? -6.338 3.493 1.924 1.00 86.38 191 VAL A N 1
ATOM 1444 C CA . VAL A 1 191 ? -5.011 2.919 1.671 1.00 86.38 191 VAL A CA 1
ATOM 1445 C C . VAL A 1 191 ? -5.022 2.039 0.422 1.00 86.38 191 VAL A C 1
ATOM 1447 O O . VAL A 1 191 ? -4.116 2.161 -0.401 1.00 86.38 191 VAL A O 1
ATOM 1450 N N . LEU A 1 192 ? -6.032 1.179 0.259 1.00 87.31 192 LEU A N 1
ATOM 1451 C CA . LEU A 1 192 ? -6.174 0.332 -0.928 1.00 87.31 192 LEU A CA 1
ATOM 1452 C C . LEU A 1 192 ? -6.386 1.170 -2.193 1.00 87.31 192 LEU A C 1
ATOM 1454 O O . LEU A 1 192 ? -5.762 0.881 -3.212 1.00 87.31 192 LEU A O 1
ATOM 1458 N N . ALA A 1 193 ? -7.216 2.217 -2.120 1.00 84.69 193 ALA A N 1
ATOM 1459 C CA . ALA A 1 193 ? -7.459 3.134 -3.231 1.00 84.69 193 ALA A CA 1
ATOM 1460 C C . ALA A 1 193 ? -6.174 3.854 -3.649 1.00 84.69 193 ALA A C 1
ATOM 1462 O O . ALA A 1 193 ? -5.772 3.765 -4.805 1.00 84.69 193 ALA A O 1
ATOM 1463 N N . GLY A 1 194 ? -5.508 4.524 -2.703 1.00 82.06 194 GLY A N 1
ATOM 1464 C CA . GLY A 1 194 ? -4.299 5.294 -2.979 1.00 82.06 194 GLY A CA 1
ATOM 1465 C C . GLY A 1 194 ? -3.175 4.414 -3.520 1.00 82.06 194 GLY A C 1
ATOM 1466 O O . GLY A 1 194 ? -2.589 4.732 -4.548 1.00 82.06 194 GLY A O 1
ATOM 1467 N N . ALA A 1 195 ? -2.921 3.266 -2.887 1.00 84.31 195 ALA A N 1
ATOM 1468 C CA . ALA A 1 195 ? -1.865 2.357 -3.321 1.00 84.31 195 ALA A CA 1
ATOM 1469 C C . ALA A 1 195 ? -2.168 1.676 -4.664 1.00 84.31 195 ALA A C 1
ATOM 1471 O O . ALA A 1 195 ? -1.286 1.590 -5.519 1.00 84.31 195 ALA A O 1
ATOM 1472 N N . GLY A 1 196 ? -3.414 1.232 -4.862 1.00 82.56 196 GLY A N 1
ATOM 1473 C CA . GLY A 1 196 ? -3.868 0.671 -6.131 1.00 82.56 196 GLY A CA 1
ATOM 1474 C C . GLY A 1 196 ? -3.735 1.675 -7.270 1.00 82.56 196 GLY A C 1
ATOM 1475 O O . GLY A 1 196 ? -3.158 1.354 -8.304 1.00 82.56 196 GLY A O 1
ATOM 1476 N N . MET A 1 197 ? -4.183 2.913 -7.047 1.00 82.19 197 MET A N 1
ATOM 1477 C CA . MET A 1 197 ? -4.064 4.002 -8.016 1.00 82.19 197 MET A CA 1
ATOM 1478 C C . MET A 1 197 ? -2.604 4.282 -8.378 1.00 82.19 197 MET A C 1
ATOM 1480 O O . MET A 1 197 ? -2.275 4.368 -9.556 1.00 82.19 197 MET A O 1
ATOM 1484 N N . THR A 1 198 ? -1.707 4.362 -7.390 1.00 81.31 198 THR A N 1
ATOM 1485 C CA . THR A 1 198 ? -0.274 4.555 -7.650 1.00 81.31 198 THR A CA 1
ATOM 1486 C C . THR A 1 198 ? 0.297 3.450 -8.524 1.00 81.31 198 THR A C 1
ATOM 1488 O O . THR A 1 198 ? 1.004 3.749 -9.482 1.00 81.31 198 THR A O 1
ATOM 1491 N N . LEU A 1 199 ? -0.012 2.184 -8.231 1.00 82.31 199 LEU A N 1
ATOM 1492 C CA . LEU A 1 199 ? 0.469 1.053 -9.026 1.00 82.31 199 LEU A CA 1
ATOM 1493 C C . LEU A 1 199 ? -0.095 1.055 -10.451 1.00 82.31 199 LEU A C 1
ATOM 1495 O O . LEU A 1 199 ? 0.657 0.823 -11.395 1.00 82.31 199 LEU A O 1
ATOM 1499 N N . VAL A 1 200 ? -1.377 1.384 -10.629 1.00 76.88 200 VAL A N 1
ATOM 1500 C CA . VAL A 1 200 ? -1.971 1.563 -11.964 1.00 76.88 200 VAL A CA 1
ATOM 1501 C C . VAL A 1 200 ? -1.260 2.684 -12.722 1.00 76.88 200 VAL A C 1
ATOM 1503 O O . VAL A 1 200 ? -0.877 2.491 -13.872 1.00 76.88 200 VAL A O 1
ATOM 1506 N N . LEU A 1 201 ? -0.996 3.823 -12.077 1.00 77.50 201 LEU A N 1
ATOM 1507 C CA . LEU A 1 201 ? -0.247 4.929 -12.681 1.00 77.50 201 LEU A CA 1
ATOM 1508 C C . LEU A 1 201 ? 1.201 4.542 -13.025 1.00 77.50 201 LEU A C 1
ATOM 1510 O O . LEU A 1 201 ? 1.721 4.998 -14.039 1.00 77.50 201 LEU A O 1
ATOM 1514 N N . TYR A 1 202 ? 1.843 3.664 -12.244 1.00 80.56 202 TYR A N 1
ATOM 1515 C CA . TYR A 1 202 ? 3.142 3.084 -12.614 1.00 80.56 202 TYR A CA 1
ATOM 1516 C C . TYR A 1 202 ? 3.041 2.206 -13.861 1.00 80.56 202 TYR A C 1
ATOM 1518 O O . TYR A 1 202 ? 3.913 2.285 -14.720 1.00 80.56 202 TYR A O 1
ATOM 1526 N N . CYS A 1 203 ? 1.974 1.416 -13.992 1.00 78.56 203 CYS A N 1
ATOM 1527 C CA . CYS A 1 203 ? 1.742 0.614 -15.191 1.00 78.56 203 CYS A CA 1
ATOM 1528 C C . CYS A 1 203 ? 1.528 1.508 -16.420 1.00 78.56 203 CYS A C 1
ATOM 1530 O O . CYS A 1 203 ? 2.134 1.275 -17.460 1.00 78.56 203 CYS A O 1
ATOM 1532 N N . VAL A 1 204 ? 0.741 2.583 -16.291 1.00 74.12 204 VAL A N 1
ATOM 1533 C CA . VAL A 1 204 ? 0.566 3.587 -17.357 1.00 74.12 204 VAL A CA 1
ATOM 1534 C C . VAL A 1 204 ? 1.902 4.239 -17.720 1.00 74.12 204 VAL A C 1
ATOM 1536 O O . VAL A 1 204 ? 2.221 4.384 -18.896 1.00 74.12 204 VAL A O 1
ATOM 1539 N N . LEU A 1 205 ? 2.725 4.586 -16.730 1.00 77.69 205 LEU A N 1
ATOM 1540 C CA . LEU A 1 205 ? 4.057 5.136 -1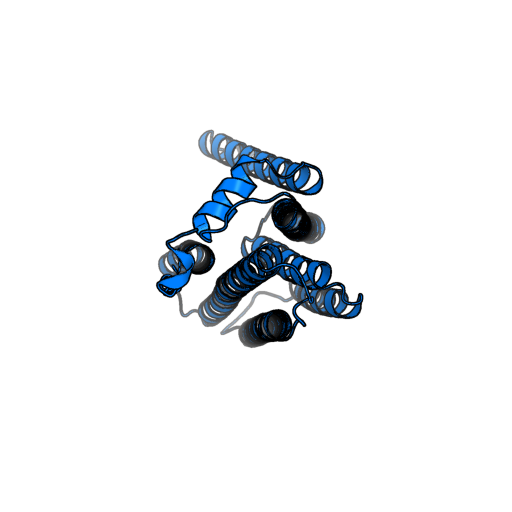6.974 1.00 77.69 205 LEU A CA 1
ATOM 1541 C C . LEU A 1 205 ? 4.968 4.144 -17.716 1.00 77.69 205 LEU A C 1
ATOM 1543 O O . LEU A 1 205 ? 5.709 4.546 -18.616 1.00 77.69 205 LEU A O 1
ATOM 1547 N N . GLY A 1 206 ? 4.884 2.858 -17.367 1.00 74.62 206 GLY A N 1
ATOM 1548 C CA . GLY A 1 206 ? 5.546 1.767 -18.081 1.00 74.62 206 GLY A CA 1
ATOM 1549 C C . GLY A 1 206 ? 5.106 1.686 -19.543 1.00 74.62 206 GLY A C 1
ATOM 1550 O O . GLY A 1 206 ? 5.961 1.627 -20.424 1.00 74.62 206 GLY A O 1
ATOM 1551 N N . GLN A 1 207 ? 3.800 1.800 -19.817 1.00 69.75 207 GLN A N 1
ATOM 1552 C CA . GLN A 1 207 ? 3.269 1.842 -21.187 1.00 69.75 207 GLN A CA 1
ATOM 1553 C C . GLN A 1 207 ? 3.819 3.033 -21.974 1.00 69.75 207 GLN A C 1
ATOM 1555 O O . GLN A 1 207 ? 4.340 2.864 -23.071 1.00 69.75 207 GLN A O 1
ATOM 1560 N N . LEU A 1 208 ? 3.753 4.240 -21.404 1.00 70.06 208 LEU A N 1
ATOM 1561 C CA . LEU A 1 208 ? 4.240 5.457 -22.060 1.00 70.06 208 LEU A CA 1
ATOM 1562 C C . LEU A 1 208 ? 5.750 5.407 -22.337 1.00 70.06 208 LEU A C 1
ATOM 1564 O O . LEU A 1 208 ? 6.217 5.945 -23.341 1.00 70.06 208 LEU A O 1
ATOM 1568 N N . THR A 1 209 ? 6.509 4.746 -21.463 1.00 75.81 209 THR A N 1
ATOM 1569 C CA . THR A 1 209 ? 7.948 4.528 -21.650 1.00 75.81 209 THR A CA 1
ATOM 1570 C C . THR A 1 209 ? 8.210 3.509 -22.762 1.00 75.81 209 THR A C 1
ATOM 1572 O O . THR A 1 209 ? 9.017 3.787 -23.644 1.00 75.81 209 THR A O 1
ATOM 1575 N N . ALA A 1 210 ? 7.493 2.379 -22.777 1.00 70.19 210 ALA A N 1
ATOM 1576 C CA . ALA A 1 210 ? 7.587 1.361 -23.832 1.00 70.19 210 ALA A CA 1
ATOM 1577 C C . ALA A 1 210 ? 7.154 1.893 -25.212 1.00 70.19 210 ALA A C 1
ATOM 1579 O O . ALA A 1 210 ? 7.712 1.510 -26.237 1.00 70.19 210 ALA A O 1
ATOM 1580 N N . ALA A 1 211 ? 6.210 2.837 -25.239 1.00 68.06 211 ALA A N 1
ATOM 1581 C CA . ALA A 1 211 ? 5.798 3.556 -26.442 1.00 68.06 211 ALA A CA 1
ATOM 1582 C C . ALA A 1 211 ? 6.796 4.646 -26.887 1.00 68.06 211 ALA A C 1
ATOM 1584 O O . ALA A 1 211 ? 6.529 5.350 -27.859 1.00 68.06 211 ALA A O 1
ATOM 1585 N N . GLY A 1 212 ? 7.899 4.864 -26.159 1.00 74.31 212 GLY A N 1
ATOM 1586 C CA . GLY A 1 212 ? 8.868 5.925 -26.455 1.00 74.31 212 GLY A CA 1
ATOM 1587 C C . GLY A 1 212 ? 8.305 7.346 -26.319 1.00 74.31 212 GLY A C 1
ATOM 1588 O O . GLY A 1 212 ? 8.874 8.291 -26.855 1.00 74.31 212 GLY A O 1
ATOM 1589 N N . SER A 1 213 ? 7.180 7.514 -25.618 1.00 73.12 213 SER A N 1
ATOM 1590 C CA . SER A 1 213 ? 6.420 8.772 -25.568 1.00 73.12 213 SER A CA 1
ATOM 1591 C C . SER A 1 213 ? 6.914 9.756 -24.502 1.00 73.12 213 SER A C 1
ATOM 1593 O O . SER A 1 213 ? 6.425 10.883 -24.429 1.00 73.12 213 SER A O 1
ATOM 1595 N N . LEU A 1 214 ? 7.858 9.352 -23.645 1.00 75.00 214 LEU A N 1
ATOM 1596 C CA . LEU A 1 214 ? 8.344 10.171 -22.536 1.00 75.00 214 LEU A CA 1
ATOM 1597 C C . LEU A 1 214 ? 9.811 10.541 -22.691 1.00 75.00 214 LEU A C 1
ATOM 1599 O O . LEU A 1 214 ? 10.677 9.700 -22.927 1.00 75.00 214 LEU A O 1
ATOM 1603 N N . THR A 1 215 ? 10.099 11.817 -22.449 1.00 77.75 215 THR A N 1
ATOM 1604 C CA . THR A 1 215 ? 11.472 12.268 -22.239 1.00 77.75 215 THR A CA 1
ATOM 1605 C C . THR A 1 215 ? 11.950 11.849 -20.844 1.00 77.75 215 THR A C 1
ATOM 1607 O O . THR A 1 215 ? 11.166 11.792 -19.894 1.00 77.75 215 THR A O 1
ATOM 1610 N N . ARG A 1 216 ? 13.261 11.615 -20.688 1.00 72.00 216 ARG A N 1
ATOM 1611 C CA . ARG A 1 216 ? 13.891 11.276 -19.396 1.00 72.00 216 ARG A CA 1
ATOM 1612 C C . ARG A 1 216 ? 13.468 12.184 -18.220 1.00 72.00 216 ARG A C 1
ATOM 1614 O O . ARG A 1 216 ? 13.149 11.632 -17.165 1.00 72.00 216 ARG A O 1
ATOM 1621 N N . PRO A 1 217 ? 13.429 13.530 -18.344 1.00 68.81 217 PRO A N 1
ATOM 1622 C CA . PRO A 1 217 ? 12.996 14.382 -17.234 1.00 68.81 217 PRO A CA 1
ATOM 1623 C C . PRO A 1 217 ? 11.511 14.198 -16.890 1.00 68.81 217 PRO A C 1
ATOM 1625 O O . PRO A 1 217 ? 11.164 14.182 -15.709 1.00 68.81 217 PRO A O 1
ATOM 1628 N N . THR A 1 218 ? 10.637 13.988 -17.883 1.00 71.06 218 THR A N 1
ATOM 1629 C CA . THR A 1 218 ? 9.211 13.713 -17.642 1.00 71.06 218 THR A CA 1
ATOM 1630 C C . THR A 1 218 ? 9.025 12.397 -16.890 1.00 71.06 218 THR A C 1
ATOM 1632 O O . THR A 1 218 ? 8.275 12.349 -15.915 1.00 71.06 218 THR A O 1
ATOM 1635 N N . THR A 1 219 ? 9.757 11.348 -17.276 1.00 69.06 219 THR A N 1
ATOM 1636 C CA . THR A 1 219 ? 9.732 10.059 -16.572 1.00 69.06 219 THR A CA 1
ATOM 1637 C C . THR A 1 219 ? 10.174 10.218 -15.120 1.00 69.06 219 THR A C 1
ATOM 1639 O O . THR A 1 219 ? 9.488 9.737 -14.223 1.00 69.06 219 THR A O 1
ATOM 1642 N N . ALA A 1 220 ? 11.265 10.945 -14.857 1.00 66.06 220 ALA A N 1
ATOM 1643 C CA . ALA A 1 220 ? 11.748 11.180 -13.495 1.00 66.06 220 ALA A CA 1
ATOM 1644 C C . ALA A 1 220 ? 10.720 11.926 -12.623 1.00 66.06 220 ALA A C 1
ATOM 1646 O O . ALA A 1 220 ? 10.466 11.523 -11.486 1.00 66.06 220 ALA A O 1
ATOM 1647 N N . LEU A 1 221 ? 10.079 12.970 -13.163 1.00 69.88 221 LEU A N 1
ATOM 1648 C CA . LEU A 1 221 ? 9.029 13.710 -12.458 1.00 69.88 221 LEU A CA 1
ATOM 1649 C C . LEU A 1 221 ? 7.819 12.829 -12.139 1.00 69.88 221 LEU A C 1
ATOM 1651 O O . LEU A 1 221 ? 7.316 12.879 -11.019 1.00 69.88 221 LEU A O 1
ATOM 1655 N N . LEU A 1 222 ? 7.374 11.992 -13.078 1.00 70.50 222 LEU A N 1
ATOM 1656 C CA . LEU A 1 222 ? 6.241 11.089 -12.860 1.00 70.50 222 LEU A CA 1
ATOM 1657 C C . LEU A 1 222 ? 6.583 9.961 -11.876 1.00 70.50 222 LEU A C 1
ATOM 1659 O O . LEU A 1 222 ? 5.760 9.637 -11.019 1.00 70.50 222 LEU A O 1
ATOM 1663 N N . LEU A 1 223 ? 7.806 9.422 -11.927 1.00 66.25 223 LEU A N 1
ATOM 1664 C CA . LEU A 1 223 ? 8.292 8.418 -10.973 1.00 66.25 223 LEU A CA 1
ATOM 1665 C C . LEU A 1 223 ? 8.317 8.940 -9.532 1.00 66.25 223 LEU A C 1
ATOM 1667 O O . LEU A 1 223 ? 8.079 8.161 -8.613 1.00 66.25 223 LEU A O 1
ATOM 1671 N N . LEU A 1 224 ? 8.603 10.228 -9.324 1.00 66.25 224 LEU A N 1
ATOM 1672 C CA . LEU A 1 224 ? 8.641 10.847 -7.994 1.00 66.25 224 LEU A CA 1
ATOM 1673 C C . LEU A 1 224 ? 7.278 11.407 -7.567 1.00 66.25 224 LEU A C 1
ATOM 1675 O O . LEU A 1 224 ? 6.879 11.264 -6.411 1.00 66.25 224 LEU A O 1
ATOM 1679 N N . GLY A 1 225 ? 6.543 12.018 -8.495 1.00 67.50 225 GLY A N 1
ATOM 1680 C CA . GLY A 1 225 ? 5.245 12.638 -8.239 1.00 67.50 225 GLY A CA 1
ATOM 1681 C C . GLY A 1 225 ? 4.144 11.620 -7.953 1.00 67.50 225 GLY A C 1
ATOM 1682 O O . GLY A 1 225 ? 3.334 11.836 -7.055 1.00 67.50 225 GLY A O 1
ATOM 1683 N N . ASN A 1 226 ? 4.144 10.480 -8.647 1.00 67.62 226 ASN A N 1
ATOM 1684 C CA . ASN A 1 226 ? 3.127 9.440 -8.485 1.00 67.62 226 ASN A CA 1
ATOM 1685 C C . ASN A 1 226 ? 3.053 8.849 -7.055 1.00 67.62 226 ASN A C 1
ATOM 1687 O O . ASN A 1 226 ? 1.969 8.850 -6.467 1.00 67.62 226 ASN A O 1
ATOM 1691 N N . PRO A 1 227 ? 4.155 8.398 -6.418 1.00 64.44 227 PRO A N 1
ATOM 1692 C CA . PRO A 1 227 ? 4.091 7.888 -5.048 1.00 64.44 227 PRO A CA 1
ATOM 1693 C C . PRO A 1 227 ? 3.739 8.979 -4.031 1.00 64.44 227 PRO A C 1
ATOM 1695 O O . PRO A 1 227 ? 3.100 8.682 -3.020 1.00 64.44 227 PRO A O 1
ATOM 1698 N N . LEU A 1 228 ? 4.103 10.241 -4.290 1.00 67.38 228 LEU A N 1
ATOM 1699 C CA . LEU A 1 228 ? 3.686 11.368 -3.454 1.00 67.38 228 LEU A CA 1
ATOM 1700 C C . LEU A 1 228 ? 2.182 11.620 -3.573 1.00 67.38 228 LEU A C 1
ATOM 1702 O O . LEU A 1 228 ? 1.519 11.713 -2.545 1.00 67.38 228 LEU A O 1
ATOM 1706 N N . ALA A 1 229 ? 1.632 11.646 -4.788 1.00 67.81 229 ALA A N 1
ATOM 1707 C CA . ALA A 1 229 ? 0.197 11.781 -5.028 1.00 67.81 229 ALA A CA 1
ATOM 1708 C C . ALA A 1 229 ? -0.588 10.618 -4.403 1.00 67.81 229 ALA A C 1
ATOM 1710 O O . ALA A 1 229 ? -1.573 10.837 -3.705 1.00 67.81 229 ALA A O 1
ATOM 1711 N N . GLY A 1 230 ? -0.094 9.388 -4.557 1.00 66.75 230 GLY A N 1
ATOM 1712 C CA . GLY A 1 230 ? -0.637 8.200 -3.902 1.00 66.75 230 GLY A CA 1
ATOM 1713 C C . GLY A 1 230 ? -0.653 8.289 -2.387 1.00 66.75 230 GLY A C 1
ATOM 1714 O O . GLY A 1 230 ? -1.659 7.993 -1.745 1.00 66.75 230 GLY A O 1
ATOM 1715 N N . ARG A 1 231 ? 0.461 8.735 -1.799 1.00 68.88 231 ARG A N 1
ATOM 1716 C CA . ARG A 1 231 ? 0.571 8.967 -0.358 1.00 68.88 231 ARG A CA 1
ATOM 1717 C C . ARG A 1 231 ? -0.381 10.068 0.091 1.00 68.88 231 ARG A C 1
ATOM 1719 O O . ARG A 1 231 ? -1.045 9.897 1.106 1.00 68.88 231 ARG A O 1
ATOM 1726 N N . VAL A 1 232 ? -0.452 11.172 -0.646 1.00 70.06 232 VAL A N 1
ATOM 1727 C CA . VAL A 1 232 ? -1.401 12.252 -0.381 1.00 70.06 232 VAL A CA 1
ATOM 1728 C C . VAL A 1 232 ? -2.807 11.672 -0.388 1.00 70.06 232 VAL A C 1
ATOM 1730 O O . VAL A 1 232 ? -3.440 11.729 0.646 1.00 70.06 232 VAL A O 1
ATOM 1733 N N . LEU A 1 233 ? -3.250 10.978 -1.434 1.00 67.75 233 LEU A N 1
ATOM 1734 C CA . LEU A 1 233 ? -4.584 10.363 -1.487 1.00 67.75 233 LEU A CA 1
ATOM 1735 C C . LEU A 1 233 ? -4.838 9.332 -0.370 1.00 67.75 233 LEU A C 1
ATOM 1737 O O . LEU A 1 233 ? -5.935 9.280 0.179 1.00 67.75 233 LEU A O 1
ATOM 1741 N N . ALA A 1 234 ? -3.835 8.530 -0.001 1.00 66.88 234 ALA A N 1
ATOM 1742 C CA . ALA A 1 234 ? -3.967 7.498 1.032 1.00 66.88 234 ALA A CA 1
ATOM 1743 C C . ALA A 1 234 ? -4.009 8.052 2.467 1.00 66.88 234 ALA A C 1
ATOM 1745 O O . ALA A 1 234 ? -4.535 7.391 3.365 1.00 66.88 234 ALA A O 1
ATOM 1746 N N . TYR A 1 235 ? -3.401 9.218 2.703 1.00 67.12 235 TYR A N 1
ATOM 1747 C CA . TYR A 1 235 ? -3.279 9.836 4.027 1.00 67.12 235 TYR A CA 1
ATOM 1748 C C . TYR A 1 235 ? -3.964 11.196 4.129 1.00 67.12 235 TYR A C 1
ATOM 1750 O O . TYR A 1 235 ? -3.907 11.809 5.198 1.00 67.12 235 TYR A O 1
ATOM 1758 N N . TRP A 1 236 ? -4.586 11.676 3.051 1.00 72.75 236 TRP A N 1
ATOM 1759 C CA . TRP A 1 236 ? -5.307 12.934 3.060 1.00 72.75 236 TRP A CA 1
ATOM 1760 C C . TRP A 1 236 ? -6.387 12.816 4.126 1.00 72.75 236 TRP A C 1
ATOM 1762 O O . TRP A 1 236 ? -7.144 11.840 4.106 1.00 72.75 236 TRP A O 1
ATOM 1772 N N . PRO A 1 237 ? -6.440 13.751 5.086 1.00 60.47 237 PRO A N 1
ATOM 1773 C CA . PRO A 1 237 ? -7.460 13.738 6.110 1.00 60.47 237 PRO A CA 1
ATOM 1774 C C . PRO A 1 237 ? -8.795 14.052 5.438 1.00 60.47 237 PRO A C 1
ATOM 1776 O O . PRO A 1 237 ? -9.214 15.202 5.337 1.00 60.47 237 PRO A O 1
ATOM 1779 N N . TRP A 1 238 ? -9.466 13.016 4.941 1.00 61.34 238 TRP A N 1
ATOM 1780 C CA . TRP A 1 238 ? -10.883 13.104 4.673 1.00 61.34 238 TRP A CA 1
ATOM 1781 C C . TRP A 1 238 ? -11.562 13.122 6.033 1.00 61.34 238 TRP A C 1
ATOM 1783 O O . TRP A 1 238 ? -11.690 12.097 6.700 1.00 61.34 238 TRP A O 1
ATOM 1793 N N . SER A 1 239 ? -11.903 14.323 6.485 1.00 54.47 239 SER A N 1
ATOM 1794 C CA . SER A 1 239 ? -12.828 14.496 7.591 1.00 54.47 239 SER A CA 1
ATOM 1795 C C . SER A 1 239 ? -14.195 14.072 7.063 1.00 54.47 239 SER A C 1
ATOM 1797 O O . SER A 1 239 ? -14.756 14.823 6.257 1.00 54.47 239 SER A O 1
ATOM 1799 N N . PRO A 1 240 ? -14.758 12.911 7.456 1.00 55.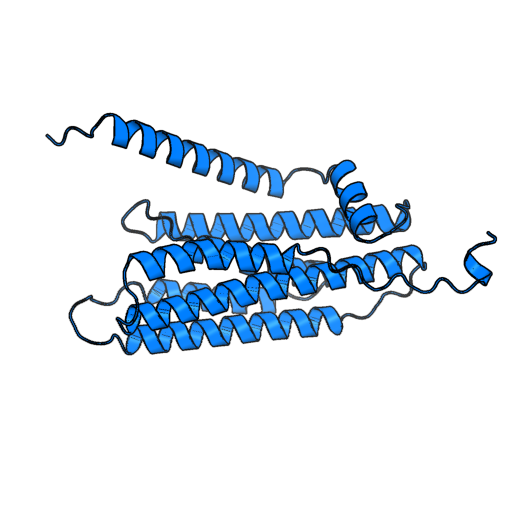31 240 PRO A N 1
ATOM 1800 C CA . PRO A 1 240 ? -16.188 12.734 7.270 1.00 55.31 240 PRO A CA 1
ATOM 1801 C C . PRO A 1 240 ? -16.859 13.946 7.919 1.00 55.31 240 PRO A C 1
ATOM 1803 O O . PRO A 1 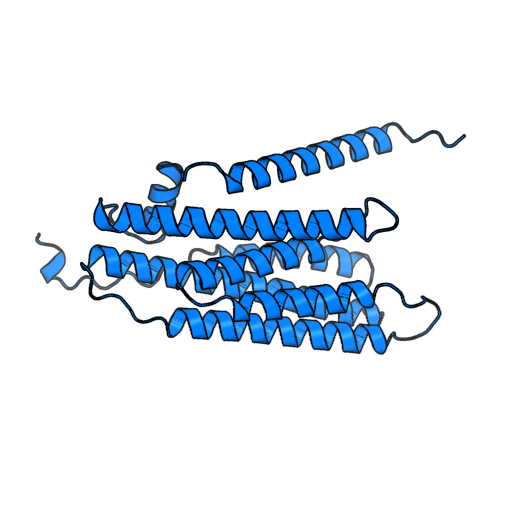240 ? -16.415 14.407 8.979 1.00 55.31 240 PRO A O 1
ATOM 1806 N N . ALA A 1 241 ? -17.867 14.511 7.249 1.00 56.69 241 ALA A N 1
ATOM 1807 C CA . ALA A 1 241 ? -18.702 15.543 7.847 1.00 56.69 241 ALA A CA 1
ATOM 1808 C C . ALA A 1 241 ? -19.036 15.084 9.270 1.00 56.69 241 ALA A C 1
ATOM 1810 O O . ALA A 1 241 ? -19.428 13.926 9.446 1.00 56.69 241 ALA A O 1
ATOM 1811 N N . ARG A 1 242 ? -18.759 15.936 10.275 1.00 61.38 242 ARG A N 1
ATOM 1812 C CA . ARG A 1 242 ? -19.003 15.599 11.684 1.00 61.38 242 ARG A CA 1
ATOM 1813 C C . ARG A 1 242 ? -20.379 14.941 11.741 1.00 61.38 242 ARG A C 1
ATOM 1815 O O . ARG A 1 242 ? -21.312 15.563 11.224 1.00 61.38 242 ARG A O 1
ATOM 1822 N N . PRO A 1 243 ? -20.518 13.722 12.296 1.00 58.09 243 PRO A N 1
ATOM 1823 C CA . PRO A 1 243 ? -21.843 13.187 12.522 1.00 58.09 243 PRO A CA 1
ATOM 1824 C C . PRO A 1 243 ? -22.605 14.287 13.249 1.00 58.09 243 PRO A C 1
ATOM 1826 O O . PRO A 1 243 ? -22.102 14.826 14.240 1.00 58.09 243 PRO A O 1
ATOM 1829 N N . HIS A 1 244 ? -23.747 14.697 12.701 1.00 58.94 244 HIS A N 1
ATOM 1830 C CA . HIS A 1 244 ? -24.678 15.525 13.442 1.00 58.94 244 HIS A CA 1
ATOM 1831 C C . HIS A 1 244 ? -25.093 14.679 14.642 1.00 58.94 244 HIS A C 1
ATOM 1833 O O . HIS A 1 244 ? -26.012 13.871 14.555 1.00 58.94 244 HIS A O 1
ATOM 1839 N N . LEU A 1 245 ? -24.339 14.797 15.737 1.00 62.00 245 LEU A N 1
ATOM 1840 C CA . LEU A 1 245 ? -24.743 14.305 17.036 1.00 62.00 245 LEU A CA 1
ATOM 1841 C C . LEU A 1 245 ? -26.057 15.028 17.295 1.00 62.00 245 LEU A C 1
ATOM 1843 O O . LEU A 1 245 ? -26.080 16.248 17.469 1.00 62.00 245 LEU A O 1
ATOM 1847 N N . GLY A 1 246 ? -27.161 14.292 17.180 1.00 65.56 246 GLY A N 1
ATOM 1848 C CA . GLY A 1 246 ? -28.471 14.832 17.487 1.00 65.56 246 GLY A CA 1
ATOM 1849 C C . GLY A 1 246 ? -28.443 15.414 18.904 1.00 65.56 246 GLY A C 1
ATOM 1850 O O . GLY A 1 246 ? -27.707 14.901 19.754 1.00 65.56 246 GLY A O 1
ATOM 1851 N N . PRO A 1 247 ? -29.228 16.465 19.182 1.00 70.25 247 PRO A N 1
ATOM 1852 C CA . PRO A 1 247 ? -29.174 17.225 20.435 1.00 70.25 247 PRO A CA 1
ATOM 1853 C C . PRO A 1 247 ? -29.257 16.368 21.712 1.00 70.25 247 PRO A C 1
ATOM 1855 O O . PRO A 1 247 ? -28.776 16.780 22.761 1.00 70.25 247 PRO A O 1
ATOM 1858 N N . HIS A 1 248 ? -29.784 15.145 21.627 1.00 67.19 248 HIS A N 1
ATOM 1859 C CA . HIS A 1 248 ? -29.875 14.206 22.744 1.00 67.19 248 HIS A CA 1
ATOM 1860 C C . HIS A 1 248 ? -28.542 13.581 23.203 1.00 67.19 248 HIS A C 1
ATOM 1862 O O . HIS A 1 248 ? -28.510 13.016 24.289 1.00 67.19 248 HIS A O 1
ATOM 1868 N N . GLN A 1 249 ? -27.445 13.682 22.438 1.00 58.56 249 GLN A N 1
ATOM 1869 C CA . GLN A 1 249 ? -26.124 13.157 22.842 1.00 58.56 249 GLN A CA 1
ATOM 1870 C C . GLN A 1 249 ? -25.178 14.215 23.435 1.00 58.56 249 GLN A C 1
ATOM 1872 O O . GLN A 1 249 ? -24.094 13.866 23.886 1.00 58.56 249 GLN A O 1
ATOM 1877 N N . ALA A 1 250 ? -25.564 15.495 23.457 1.00 55.28 250 ALA A N 1
ATOM 1878 C CA . ALA A 1 250 ? -24.731 16.572 24.005 1.00 55.28 250 ALA A CA 1
ATOM 1879 C C . ALA A 1 250 ? -24.931 16.815 25.516 1.00 55.28 250 ALA A C 1
ATOM 1881 O O . ALA A 1 250 ? -24.228 17.640 26.092 1.00 55.28 250 ALA A O 1
ATOM 1882 N N . ALA A 1 251 ? -25.904 16.142 26.141 1.00 55.81 251 ALA A N 1
ATOM 1883 C CA . ALA A 1 251 ? -26.344 16.406 27.514 1.00 55.81 251 ALA A CA 1
ATOM 1884 C C . ALA A 1 251 ? -26.001 15.290 28.525 1.00 55.81 251 ALA A C 1
ATOM 1886 O O . ALA A 1 251 ? -26.481 15.342 29.656 1.00 55.81 251 ALA A O 1
ATOM 1887 N N . ALA A 1 252 ? -25.200 14.298 28.128 1.00 53.44 252 ALA A N 1
ATOM 1888 C CA . ALA A 1 252 ? -24.681 13.235 28.995 1.00 53.44 252 ALA A CA 1
ATOM 1889 C C . ALA A 1 252 ? -23.157 13.349 29.097 1.00 53.44 252 ALA A C 1
ATOM 1891 O O . ALA A 1 252 ? -22.630 13.116 30.206 1.00 53.44 252 ALA A O 1
#

Radius of gyration: 21.29 Å; chains: 1; bounding box: 72×36×61 Å

Foldseek 3Di:
DDDDDPVNVVVVVVVVVVVVVLLVVLVCLQDPFDDPVNLVVLCVLLVADDDPQLSVVSRVLSSLQSNLLSVLLVVLCVCCVVLDPDNDDDVLSSLLSSLLSLLVSLCVSLPDDDPVNVVSVVLVVVVSVVVPDDDDDDQPVVQLVVLVVQLVVLVVSLVVSLVVLVPRDDDPDDPSNSSSSVSSSVLSNQLSVLSSQLSSLVSVLSNCVSNVNDDPVRSVCSVVVSNVSSCCSSPVSPDDDPPPPDPVVVPD